Protein AF-A0AAD5UB21-F1 (afdb_monomer_lite)

Secondary structure (DSSP, 8-state):
--EEEEEE-TTS-EEEEEEE-S--TT--TTTTHHHHHHHHHHHH----------TT------------EEEEETTEEEEEPPEEE-TTSEEEEEETTEEEEEE-HHHHHHH-SEEEEE---TT-EE-TT-EEEEEEESS-EEEEE-SSSEEEEEE-THHHH-TTHHHH-TTTT---EEEEES-GGGGGGSB-HHHHHHHT-

InterPro domains:
  IPR000089 Biotin/lipoyl attachment [PS50968] (98-180)
  IPR002930 Glycine cleavage system H-protein [MF_00272] (80-201)
  IPR002930 Glycine cleavage system H-protein [PTHR11715] (62-201)
  IPR003016 2-oxo acid dehydrogenase, lipoyl-binding site [PS00189] (123-152)
  IPR006722 Trafficking protein particle complex subunit 2 [PF04628] (7-66)
  IPR011012 Longin-like domain superfamily [SSF64356] (4-68)
  IPR011053 Single hybrid motif [SSF51230] (80-200)
  IPR017453 Glycine cleavage system H-protein, subgroup [TIGR00527] (84-200)
  IPR033753 Glycine cleavage system H-protein/Simiate [PF01597] (83-200)
  IPR033753 Glycine cleavage system H-protein/Simiate [cd06848] (85-179)

Organism: NCBI:txid261099

pLDDT: mean 74.63, std 26.1, range [30.3, 98.69]

Structure (mmCIF, N/CA/C/O backbone):
data_AF-A0AAD5UB21-F1
#
_entry.id   AF-A0AAD5UB21-F1
#
loop_
_atom_site.group_PDB
_atom_site.id
_atom_site.type_symbol
_atom_site.label_atom_id
_atom_site.label_alt_id
_atom_site.label_comp_id
_atom_site.label_asym_id
_atom_site.label_entity_id
_atom_site.label_seq_id
_atom_site.pdbx_PDB_ins_code
_atom_site.Cartn_x
_atom_site.Cartn_y
_atom_site.Cartn_z
_atom_site.occupancy
_atom_site.B_iso_or_equiv
_atom_site.auth_seq_id
_atom_site.auth_comp_id
_atom_site.auth_asym_id
_atom_site.auth_atom_id
_atom_site.pdbx_PDB_model_num
ATOM 1 N N . MET A 1 1 ? 16.606 7.662 48.048 1.00 42.09 1 MET A N 1
ATOM 2 C CA . MET A 1 1 ? 15.627 6.628 47.662 1.00 42.09 1 MET A CA 1
ATOM 3 C C . MET A 1 1 ? 16.149 5.975 46.407 1.00 42.09 1 MET A C 1
ATOM 5 O O . MET A 1 1 ? 16.478 6.706 45.479 1.00 42.09 1 MET A O 1
ATOM 9 N N . ASN A 1 2 ? 16.275 4.651 46.415 1.00 41.25 2 ASN A N 1
ATOM 10 C CA . ASN A 1 2 ? 16.635 3.899 45.218 1.00 41.25 2 ASN A CA 1
ATOM 11 C C . ASN A 1 2 ? 15.360 3.743 44.386 1.00 41.25 2 ASN A C 1
ATOM 13 O O . ASN A 1 2 ? 14.290 3.469 44.937 1.00 41.25 2 ASN A O 1
ATOM 17 N N . SER A 1 3 ? 15.462 4.033 43.095 1.00 46.75 3 SER A N 1
ATOM 18 C CA . SER A 1 3 ? 14.353 3.914 42.147 1.00 46.75 3 SER A CA 1
ATOM 19 C C . SER A 1 3 ? 14.525 2.613 41.383 1.00 46.75 3 SER A C 1
ATOM 21 O O . SER A 1 3 ? 15.650 2.220 41.116 1.00 46.75 3 SER A O 1
ATOM 23 N N . TYR A 1 4 ? 13.437 1.942 41.036 1.00 46.38 4 TYR A N 1
ATOM 24 C CA . TYR A 1 4 ? 13.491 0.654 40.349 1.00 46.38 4 TYR A CA 1
ATOM 25 C C . TYR A 1 4 ? 12.687 0.751 39.059 1.00 46.38 4 TYR A C 1
ATOM 27 O O . TYR A 1 4 ? 11.586 1.305 39.065 1.00 46.38 4 TYR A O 1
ATOM 35 N N . PHE A 1 5 ? 13.233 0.219 37.970 1.00 53.97 5 PHE A N 1
ATOM 36 C CA . PHE A 1 5 ? 12.487 -0.071 36.750 1.00 53.97 5 PHE A CA 1
ATOM 37 C C . PHE A 1 5 ? 12.252 -1.572 36.695 1.00 53.97 5 PHE A C 1
ATOM 39 O O . PHE A 1 5 ? 13.205 -2.341 36.805 1.00 53.97 5 PHE A O 1
ATOM 46 N N . ILE A 1 6 ? 10.998 -1.985 36.541 1.00 48.53 6 ILE A N 1
ATOM 47 C CA . ILE A 1 6 ? 10.622 -3.397 36.562 1.00 48.53 6 ILE A CA 1
ATOM 48 C C . ILE A 1 6 ? 9.782 -3.686 35.321 1.00 48.53 6 ILE A C 1
ATOM 50 O O . ILE A 1 6 ? 8.804 -3.000 35.083 1.00 48.53 6 ILE A O 1
ATOM 54 N N . ILE A 1 7 ? 10.118 -4.692 34.522 1.00 53.94 7 ILE A N 1
ATOM 55 C CA . ILE A 1 7 ? 9.195 -5.217 33.505 1.00 53.94 7 ILE A CA 1
ATOM 56 C C . ILE A 1 7 ? 8.480 -6.396 34.144 1.00 53.94 7 ILE A C 1
ATOM 58 O O . ILE A 1 7 ? 9.131 -7.276 34.701 1.00 53.94 7 ILE A O 1
ATOM 62 N N . VAL A 1 8 ? 7.155 -6.410 34.084 1.00 42.03 8 VAL A N 1
ATOM 63 C CA . VAL A 1 8 ? 6.306 -7.398 34.750 1.00 42.03 8 VAL A CA 1
ATOM 64 C C . VAL A 1 8 ? 5.568 -8.222 33.698 1.00 42.03 8 VAL A C 1
ATOM 66 O O . VAL A 1 8 ? 5.053 -7.678 32.724 1.00 42.03 8 VAL A O 1
ATOM 69 N N . GLY A 1 9 ? 5.574 -9.540 33.872 1.00 39.78 9 GLY A N 1
ATOM 70 C CA . GLY A 1 9 ? 4.913 -10.495 32.993 1.00 39.78 9 GLY A CA 1
ATOM 71 C C . GLY A 1 9 ? 3.439 -10.693 33.331 1.00 39.78 9 GLY A C 1
ATOM 72 O O . GLY A 1 9 ? 2.878 -10.048 34.212 1.00 39.78 9 GLY A O 1
ATOM 73 N N . THR A 1 10 ? 2.803 -11.634 32.638 1.00 37.12 10 THR A N 1
ATOM 74 C CA . THR A 1 10 ? 1.346 -11.859 32.651 1.00 37.12 10 THR A CA 1
ATOM 75 C C . THR A 1 10 ? 0.767 -12.380 33.979 1.00 37.12 10 THR A C 1
ATOM 77 O O . THR A 1 10 ? -0.424 -12.681 34.039 1.00 37.12 10 THR A O 1
ATOM 80 N N . GLN A 1 11 ? 1.569 -12.484 35.047 1.00 43.25 11 GLN A N 1
ATOM 81 C CA . GLN A 1 11 ? 1.150 -12.936 36.384 1.00 43.25 11 GLN A CA 1
ATOM 82 C C . GLN A 1 11 ? 1.808 -12.140 37.525 1.00 43.25 11 GLN A C 1
ATOM 84 O O . GLN A 1 11 ? 2.137 -12.706 38.566 1.00 43.25 11 GLN A O 1
ATOM 89 N N . ASP A 1 12 ? 2.064 -10.846 37.326 1.00 46.38 12 ASP A N 1
ATOM 90 C CA . ASP A 1 12 ? 2.772 -9.998 38.299 1.00 46.38 12 ASP A CA 1
ATOM 91 C C . ASP A 1 12 ? 4.186 -10.495 38.664 1.00 46.38 12 ASP A C 1
ATOM 93 O O . ASP A 1 12 ? 4.780 -10.105 39.671 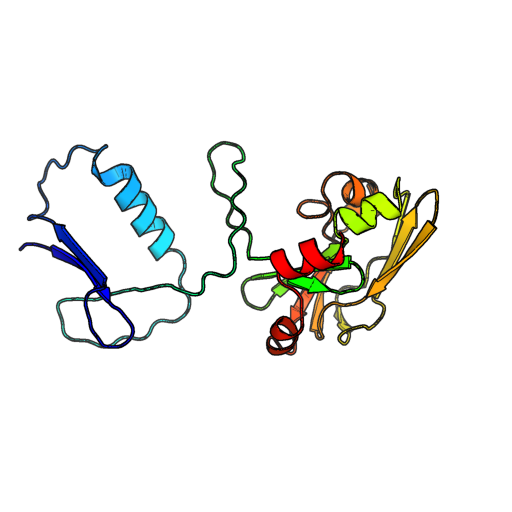1.00 46.38 12 ASP A O 1
ATOM 97 N N . ASN A 1 13 ? 4.772 -11.342 37.815 1.00 43.59 13 ASN A N 1
ATOM 98 C CA . ASN A 1 13 ? 6.135 -11.816 37.970 1.00 43.59 13 ASN A CA 1
ATOM 99 C C . ASN A 1 13 ? 7.118 -10.822 37.327 1.00 43.59 13 ASN A C 1
ATOM 101 O O . ASN A 1 13 ? 6.954 -10.477 36.155 1.00 43.59 13 ASN A O 1
ATOM 105 N N . PRO A 1 14 ? 8.164 -10.365 38.035 1.00 51.06 14 PRO A N 1
ATOM 106 C CA . PRO A 1 14 ? 9.175 -9.509 37.430 1.00 51.06 14 PRO A CA 1
ATOM 107 C C . PRO A 1 14 ? 9.959 -10.309 36.380 1.00 51.06 14 PRO A C 1
ATOM 109 O O . PRO A 1 14 ? 10.612 -11.304 36.692 1.00 51.06 14 PRO A O 1
ATOM 112 N N . LEU A 1 15 ? 9.871 -9.880 35.122 1.00 45.50 15 LEU A N 1
ATOM 113 C CA . LEU A 1 15 ? 10.653 -10.398 33.997 1.00 45.50 15 LEU A CA 1
ATOM 114 C C . LEU A 1 15 ? 12.010 -9.696 33.879 1.00 45.50 15 LEU A C 1
ATOM 116 O O . LEU A 1 15 ? 12.964 -10.276 33.368 1.00 45.50 15 LEU A O 1
ATOM 120 N N . TYR A 1 16 ? 12.101 -8.452 34.352 1.00 48.66 16 TYR A N 1
ATOM 121 C CA . TYR A 1 16 ? 13.334 -7.672 34.388 1.00 48.66 16 TYR A CA 1
ATOM 122 C C . TYR A 1 16 ? 13.285 -6.673 35.539 1.00 48.66 16 TYR A C 1
ATOM 124 O O . TYR A 1 16 ? 12.243 -6.068 35.773 1.00 48.66 16 TYR A O 1
ATOM 132 N N . GLU A 1 17 ? 14.408 -6.462 36.219 1.00 49.31 17 GLU A N 1
ATOM 133 C CA . GLU A 1 17 ? 14.546 -5.461 37.273 1.00 49.31 17 GLU A CA 1
ATOM 134 C C . GLU A 1 17 ? 15.879 -4.729 37.113 1.00 49.31 17 GLU A C 1
ATOM 136 O O . GLU A 1 17 ? 16.934 -5.347 36.965 1.00 49.31 17 GLU A O 1
ATOM 141 N N . ALA A 1 18 ? 15.826 -3.401 37.140 1.00 53.72 18 ALA A N 1
ATOM 142 C CA . ALA A 1 18 ? 16.995 -2.544 37.195 1.00 53.72 18 ALA A CA 1
ATOM 143 C C . ALA A 1 18 ? 16.863 -1.580 38.373 1.00 53.72 18 ALA A C 1
ATOM 145 O O . ALA A 1 18 ? 15.911 -0.799 38.458 1.00 53.72 18 ALA A O 1
ATOM 146 N N . GLU A 1 19 ? 17.840 -1.637 39.274 1.00 51.12 19 GLU A N 1
ATOM 147 C CA . GLU A 1 19 ? 17.963 -0.720 40.396 1.00 51.12 19 GLU A CA 1
ATOM 148 C C . GLU A 1 19 ? 18.752 0.521 39.975 1.00 51.12 19 GLU A C 1
ATOM 150 O O . GLU A 1 19 ? 19.855 0.445 39.433 1.00 51.12 19 GLU A O 1
ATOM 155 N N . PHE A 1 20 ? 18.201 1.685 40.285 1.00 51.19 20 PHE A N 1
ATOM 156 C CA . PHE A 1 20 ? 18.865 2.967 40.162 1.00 51.19 20 PHE A CA 1
ATOM 157 C C . PHE A 1 20 ? 19.132 3.495 41.564 1.00 51.19 20 PHE A C 1
ATOM 159 O O . PHE A 1 20 ? 18.220 3.662 42.383 1.00 51.19 20 PHE A O 1
ATOM 166 N N . GLY A 1 21 ? 20.401 3.790 41.837 1.00 48.44 21 GLY A N 1
ATOM 167 C CA . GLY A 1 21 ? 20.789 4.507 43.044 1.00 48.44 21 GLY A CA 1
ATOM 168 C C . GLY A 1 21 ? 20.095 5.875 43.147 1.00 48.44 21 GLY A C 1
ATOM 169 O O . GLY A 1 21 ? 19.441 6.331 42.204 1.00 48.44 21 GLY A O 1
ATOM 170 N N . PRO A 1 22 ? 20.231 6.575 44.285 1.00 51.59 22 PRO A N 1
ATOM 171 C CA . PRO A 1 22 ? 19.740 7.945 44.394 1.00 51.59 22 PRO A CA 1
ATOM 172 C C . PRO A 1 22 ? 20.324 8.783 43.252 1.00 51.59 22 PRO A C 1
ATOM 174 O O . PRO A 1 22 ? 21.504 8.622 42.947 1.00 51.59 22 PRO A O 1
ATOM 177 N N . LEU A 1 23 ? 19.507 9.659 42.644 1.00 47.38 23 LEU A N 1
ATOM 178 C CA . LEU A 1 23 ? 19.927 10.600 41.599 1.00 47.38 23 LEU A CA 1
ATOM 179 C C . LEU A 1 23 ? 21.253 11.253 42.006 1.00 47.38 23 LEU A C 1
ATOM 181 O O . LEU A 1 23 ? 21.286 12.163 42.839 1.00 47.38 23 LEU A O 1
ATOM 185 N N . GLN A 1 24 ? 22.360 10.754 41.460 1.00 50.19 24 GLN A N 1
ATOM 186 C CA . GLN A 1 24 ? 23.654 11.367 41.685 1.00 50.19 24 GLN A CA 1
ATOM 187 C C . GLN A 1 24 ? 23.625 12.675 40.905 1.00 50.19 24 GLN A C 1
ATOM 189 O O . GLN A 1 24 ? 23.311 12.683 39.714 1.00 50.19 24 GLN A O 1
ATOM 194 N N . LYS A 1 25 ? 23.933 13.792 41.574 1.00 49.59 25 LYS A N 1
ATOM 195 C CA . LYS A 1 25 ? 23.977 15.126 40.948 1.00 49.59 25 LYS A CA 1
ATOM 196 C C . LYS A 1 25 ? 24.904 15.185 39.725 1.00 49.59 25 LYS A C 1
ATOM 198 O O . LYS A 1 25 ? 24.788 16.107 38.928 1.00 49.59 25 LYS A O 1
ATOM 203 N N . GLU A 1 26 ? 25.778 14.194 39.568 1.00 49.12 26 GLU A N 1
ATOM 204 C CA . GLU A 1 26 ? 26.739 14.061 38.481 1.00 49.12 26 GLU A CA 1
ATOM 205 C C . GLU A 1 26 ? 26.738 12.625 37.935 1.00 49.12 26 GLU A C 1
ATOM 207 O O . GLU A 1 26 ? 27.752 11.932 37.939 1.00 49.12 26 GLU A O 1
ATOM 212 N N . ALA A 1 27 ? 25.591 12.142 37.451 1.00 47.53 27 ALA A N 1
ATOM 213 C CA . ALA A 1 27 ? 25.622 11.019 36.519 1.00 47.53 27 ALA A CA 1
ATOM 214 C C . ALA A 1 27 ? 26.419 11.456 35.274 1.00 47.53 27 ALA A C 1
ATOM 216 O O . ALA A 1 27 ? 26.114 12.496 34.679 1.00 47.53 27 ALA A O 1
ATOM 217 N N . LYS A 1 28 ? 27.460 10.705 34.881 1.00 50.91 28 LYS A N 1
ATOM 218 C CA . LYS A 1 28 ? 28.210 11.004 33.653 1.00 50.91 28 LYS A CA 1
ATOM 219 C C . LYS A 1 28 ? 27.219 11.018 32.491 1.00 50.91 28 LYS A C 1
ATOM 221 O O . LYS A 1 28 ? 26.538 10.029 32.239 1.00 50.91 28 LYS A O 1
ATOM 226 N N . LYS A 1 29 ? 27.143 12.156 31.798 1.00 49.53 29 LYS A N 1
ATOM 227 C CA . LYS A 1 29 ? 26.154 12.483 30.754 1.00 49.53 29 LYS A CA 1
ATOM 228 C C . LYS A 1 29 ? 25.987 11.397 29.678 1.00 49.53 29 LYS A C 1
ATOM 230 O O . LYS A 1 29 ? 24.927 11.320 29.063 1.00 49.53 29 LYS A O 1
ATOM 235 N N . ASP A 1 30 ? 27.006 10.566 29.478 1.00 52.22 30 ASP A N 1
ATOM 236 C CA . ASP A 1 30 ? 27.039 9.511 28.466 1.00 52.22 30 ASP A CA 1
ATOM 237 C C . ASP A 1 30 ? 26.494 8.155 28.943 1.00 52.22 30 ASP A C 1
ATOM 239 O O . ASP A 1 30 ? 25.983 7.395 28.127 1.00 52.22 30 ASP A O 1
ATOM 243 N N . GLU A 1 31 ? 26.522 7.861 30.246 1.00 48.53 31 GLU A N 1
ATOM 244 C CA . GLU A 1 31 ? 26.176 6.531 30.779 1.00 48.53 31 GLU A CA 1
ATOM 245 C C . GLU A 1 31 ? 24.668 6.245 30.696 1.00 48.53 31 GLU A C 1
ATOM 247 O O . GLU A 1 31 ? 24.242 5.114 30.478 1.00 48.53 31 GLU A O 1
ATOM 252 N N . TYR A 1 32 ? 23.854 7.301 30.749 1.00 48.09 32 TYR A N 1
ATOM 253 C CA . TYR A 1 32 ? 22.396 7.214 30.653 1.00 48.09 32 TYR A CA 1
ATOM 254 C C . TYR A 1 32 ? 21.838 7.926 29.423 1.00 48.09 32 TYR A C 1
ATOM 256 O O . TYR A 1 32 ? 20.628 8.095 29.321 1.00 48.09 32 TYR A O 1
ATOM 264 N N . ARG A 1 33 ? 22.674 8.360 28.468 1.00 48.78 33 ARG A N 1
ATOM 265 C CA . ARG A 1 33 ? 22.191 9.122 27.303 1.00 48.78 33 ARG A CA 1
ATOM 266 C C . ARG A 1 33 ? 21.216 8.305 26.464 1.00 48.78 33 ARG A C 1
ATOM 268 O O . ARG A 1 33 ? 20.167 8.809 26.081 1.00 48.78 33 ARG A O 1
ATOM 275 N N . HIS A 1 34 ? 21.544 7.036 26.239 1.00 48.25 34 HIS A N 1
ATOM 276 C CA . HIS A 1 34 ? 20.705 6.108 25.486 1.00 48.25 34 HIS A CA 1
ATOM 277 C C . HIS A 1 34 ? 19.462 5.683 26.271 1.00 48.25 34 HIS A C 1
ATOM 279 O O . HIS A 1 34 ? 18.396 5.567 25.680 1.00 48.25 34 HIS A O 1
ATOM 285 N N . LEU A 1 35 ? 19.574 5.537 27.595 1.00 47.16 35 LEU A N 1
ATOM 286 C CA . LEU A 1 35 ? 18.445 5.184 28.454 1.00 47.16 35 LEU A CA 1
ATOM 287 C C . LEU A 1 35 ? 17.459 6.348 28.610 1.00 47.16 35 LEU A C 1
ATOM 289 O O . LEU A 1 35 ? 16.263 6.159 28.454 1.00 47.16 35 LEU A O 1
ATOM 293 N N . ASN A 1 36 ? 17.947 7.566 28.839 1.00 45.81 36 ASN A N 1
ATOM 294 C CA . ASN A 1 36 ? 17.113 8.763 28.921 1.00 45.81 36 ASN A CA 1
ATOM 295 C C . ASN A 1 36 ? 16.451 9.065 27.578 1.00 45.81 36 ASN A C 1
ATOM 297 O O . ASN A 1 36 ? 15.290 9.450 27.556 1.00 45.81 36 ASN A O 1
ATOM 301 N N . GLN A 1 37 ? 17.165 8.856 26.468 1.00 47.91 37 GLN A N 1
ATOM 302 C CA . GLN A 1 37 ? 16.606 8.986 25.126 1.00 47.91 37 GLN A CA 1
ATOM 303 C C . GLN A 1 37 ? 15.540 7.913 24.862 1.00 47.91 37 GLN A C 1
ATOM 305 O O . GLN A 1 37 ? 14.470 8.239 24.359 1.00 47.91 37 GLN A O 1
ATOM 310 N N . PHE A 1 38 ? 15.778 6.667 25.275 1.00 52.28 38 PHE A N 1
ATOM 311 C CA . PHE A 1 38 ? 14.784 5.596 25.215 1.00 52.28 38 PHE A CA 1
ATOM 312 C C . PHE A 1 38 ? 13.540 5.924 26.054 1.00 52.28 38 PHE A C 1
ATOM 314 O O . PHE A 1 38 ? 12.431 5.849 25.537 1.00 52.28 38 PHE A O 1
ATOM 321 N N . ILE A 1 39 ? 13.705 6.365 27.306 1.00 52.12 39 ILE A N 1
ATOM 322 C CA . ILE A 1 39 ? 12.605 6.735 28.212 1.00 52.12 39 ILE A CA 1
ATOM 323 C C . ILE A 1 39 ? 11.809 7.929 27.664 1.00 52.12 39 ILE A C 1
ATOM 325 O O . ILE A 1 39 ? 10.583 7.877 27.652 1.00 52.12 39 ILE A O 1
ATOM 329 N N . LEU A 1 40 ? 12.476 8.978 27.163 1.00 45.44 40 LEU A N 1
ATOM 330 C CA . LEU A 1 40 ? 11.815 10.139 26.552 1.00 45.44 40 LEU A CA 1
ATOM 331 C C . LEU A 1 40 ? 11.012 9.748 25.310 1.00 45.44 40 LEU A C 1
ATOM 333 O O . LEU A 1 40 ? 9.854 10.141 25.199 1.00 45.44 40 LEU A O 1
ATOM 337 N N . HIS A 1 41 ? 11.580 8.944 24.411 1.00 46.34 41 HIS A N 1
ATOM 338 C CA . HIS A 1 41 ? 10.854 8.480 23.227 1.00 46.34 41 HIS A CA 1
ATOM 339 C C . HIS A 1 41 ? 9.684 7.568 23.601 1.00 46.34 41 HIS A C 1
ATOM 341 O O . HIS A 1 41 ? 8.571 7.798 23.146 1.00 46.34 41 HIS A O 1
ATOM 347 N N . SER A 1 42 ? 9.889 6.646 24.543 1.00 45.12 42 SER A N 1
ATOM 348 C CA . SER A 1 42 ? 8.827 5.778 25.068 1.00 45.12 42 SER A CA 1
ATOM 349 C C . SER A 1 42 ? 7.722 6.563 25.785 1.00 45.12 42 SER A C 1
ATOM 351 O O . SER A 1 42 ? 6.595 6.088 25.892 1.00 45.12 42 SER A O 1
ATOM 353 N N . SER A 1 43 ? 8.021 7.754 26.316 1.00 43.62 43 SER A N 1
ATOM 354 C CA . SER A 1 43 ? 7.049 8.624 26.992 1.00 43.62 43 SER A CA 1
ATOM 355 C C . SER A 1 43 ? 6.214 9.489 26.040 1.00 43.62 43 SER A C 1
ATOM 357 O O . SER A 1 43 ? 5.133 9.916 26.433 1.00 43.62 43 SER A O 1
ATOM 359 N N . LEU A 1 44 ? 6.687 9.718 24.808 1.00 43.50 44 LEU A N 1
ATOM 360 C CA . LEU A 1 44 ? 6.001 10.534 23.796 1.00 43.50 44 LEU A CA 1
ATOM 361 C C . LEU A 1 44 ? 4.898 9.764 23.046 1.00 43.50 44 LEU A C 1
ATOM 363 O O . LEU A 1 44 ? 3.992 10.397 22.510 1.00 43.50 44 LEU A O 1
ATOM 367 N N . ASP A 1 45 ? 4.919 8.429 23.083 1.00 43.59 45 ASP A N 1
ATOM 368 C CA . ASP A 1 45 ? 3.828 7.565 22.611 1.00 43.59 45 ASP A CA 1
ATOM 369 C C . ASP A 1 45 ? 2.731 7.456 23.687 1.00 43.59 45 ASP A C 1
ATOM 371 O O . ASP A 1 45 ? 2.694 6.521 24.501 1.00 43.59 45 ASP A O 1
ATOM 375 N N . ILE A 1 46 ? 1.875 8.479 23.747 1.00 39.12 46 ILE A N 1
ATOM 376 C CA . ILE A 1 46 ? 0.663 8.520 24.576 1.00 39.12 46 ILE A CA 1
ATOM 377 C C . ILE A 1 46 ? -0.486 7.898 23.775 1.00 39.12 46 ILE A C 1
ATOM 379 O O . ILE A 1 46 ? -0.965 8.507 22.823 1.00 39.12 46 ILE A O 1
ATOM 383 N N . ILE A 1 47 ? -0.957 6.723 24.192 1.00 40.66 47 ILE A N 1
ATOM 384 C CA . ILE A 1 47 ? -2.282 6.198 23.841 1.00 40.66 47 ILE A CA 1
ATOM 385 C C . ILE A 1 47 ? -2.895 5.687 25.151 1.00 40.66 47 ILE A C 1
ATOM 387 O O . ILE A 1 47 ? -2.358 4.772 25.769 1.00 40.66 47 ILE A O 1
ATOM 391 N N . ASP A 1 48 ? -3.951 6.382 25.572 1.00 35.69 48 ASP A N 1
ATOM 392 C CA . ASP A 1 48 ? -4.804 6.226 26.756 1.00 35.69 48 ASP A CA 1
ATOM 393 C C . ASP A 1 48 ? -4.168 6.175 28.163 1.00 35.69 48 ASP A C 1
ATOM 395 O O . ASP A 1 48 ? -3.346 5.337 28.531 1.00 35.69 48 ASP A O 1
ATOM 399 N N . GLU A 1 49 ? -4.629 7.110 28.998 1.00 36.28 49 GLU A N 1
ATOM 400 C CA . GLU A 1 49 ? -4.301 7.255 30.413 1.00 36.28 49 GLU A CA 1
ATOM 401 C C . GLU A 1 49 ? -5.273 6.420 31.262 1.00 36.28 49 GLU A C 1
ATOM 403 O O . GLU A 1 49 ? -6.462 6.723 31.343 1.00 36.28 49 GLU A O 1
ATOM 408 N N . LEU A 1 50 ? -4.769 5.396 31.955 1.00 34.84 50 LEU A N 1
ATOM 409 C CA . LEU A 1 50 ? -5.494 4.736 33.044 1.00 34.84 50 LEU A CA 1
ATOM 410 C C . LEU A 1 50 ? -4.695 4.877 34.342 1.00 34.84 50 LEU A C 1
ATOM 412 O O . LEU A 1 50 ? -3.672 4.227 34.553 1.00 34.84 50 LEU A O 1
ATOM 416 N N . GLN A 1 51 ? -5.171 5.770 35.212 1.00 35.31 51 GLN A N 1
ATOM 417 C CA . GLN A 1 51 ? -4.643 5.969 36.559 1.00 35.31 51 GLN A CA 1
ATOM 418 C C . GLN A 1 51 ? -5.135 4.863 37.495 1.00 35.31 51 GLN A C 1
ATOM 420 O O . GLN A 1 51 ? -6.320 4.794 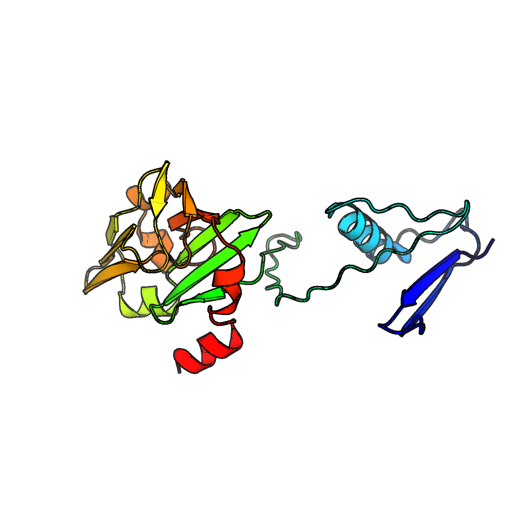37.816 1.00 35.31 51 GLN A O 1
ATOM 425 N N . TYR A 1 52 ? -4.210 4.080 38.045 1.00 39.41 52 TYR A N 1
ATOM 426 C CA . TYR A 1 52 ? -4.429 3.394 39.317 1.00 39.41 52 TYR A CA 1
ATOM 427 C C . TYR A 1 52 ? -3.391 3.899 40.328 1.00 39.41 52 TYR A C 1
ATOM 429 O O . TYR A 1 52 ? -2.212 3.564 40.252 1.00 39.41 52 TYR A O 1
ATOM 437 N N . GLY A 1 53 ? -3.825 4.764 41.254 1.00 34.22 53 GLY A N 1
ATOM 438 C CA . GLY A 1 53 ? -3.001 5.267 42.364 1.00 34.22 53 GLY A CA 1
ATOM 439 C C . GLY A 1 53 ? -2.780 4.194 43.439 1.00 34.22 53 GLY A C 1
ATOM 440 O O . GLY A 1 53 ? -3.652 3.368 43.688 1.00 34.22 53 GLY A O 1
ATOM 441 N N . THR A 1 54 ? -1.621 4.161 44.107 1.00 43.94 54 THR A N 1
ATOM 442 C CA . THR A 1 54 ? -1.293 5.076 45.222 1.00 43.94 54 THR A CA 1
ATOM 443 C C . THR A 1 54 ? -0.011 5.914 45.022 1.00 43.94 54 THR A C 1
ATOM 445 O O . THR A 1 54 ? 0.794 5.671 44.130 1.00 43.94 54 THR A O 1
ATOM 448 N N . ASN A 1 55 ? 0.159 6.930 45.882 1.00 41.56 55 ASN A N 1
ATOM 449 C CA . ASN A 1 55 ? 0.963 8.160 45.737 1.00 41.56 55 ASN A CA 1
ATOM 450 C C . ASN A 1 55 ? 2.466 8.092 45.369 1.00 41.56 55 ASN A C 1
ATOM 452 O O . ASN A 1 55 ? 3.087 9.155 45.382 1.00 41.56 55 ASN A O 1
ATOM 456 N N . GLN A 1 56 ? 3.101 6.949 45.076 1.00 36.53 56 GLN A N 1
ATOM 457 C CA . GLN A 1 56 ? 4.569 6.938 44.887 1.00 36.53 56 GLN A CA 1
ATOM 458 C C . GLN A 1 56 ? 5.177 6.048 43.784 1.00 36.53 56 GLN A C 1
ATOM 460 O O . GLN A 1 56 ? 6.404 6.043 43.691 1.00 36.53 56 GLN A O 1
ATOM 465 N N . LYS A 1 57 ? 4.427 5.342 42.917 1.00 34.31 57 LYS A N 1
ATOM 466 C CA . LYS A 1 57 ? 5.021 4.567 41.792 1.00 34.31 57 LYS A CA 1
ATOM 467 C C . LYS A 1 57 ? 4.076 4.440 40.585 1.00 34.31 57 LYS A C 1
ATOM 469 O O . LYS A 1 57 ? 2.872 4.350 40.783 1.00 34.31 57 LYS A O 1
ATOM 474 N N . TYR A 1 58 ? 4.623 4.366 39.365 1.00 36.44 58 TYR A N 1
ATOM 475 C CA . TYR A 1 58 ? 3.914 3.916 38.155 1.00 36.44 58 TYR A CA 1
ATOM 476 C C . TYR A 1 58 ? 4.815 3.010 37.302 1.00 36.44 58 TYR A C 1
ATOM 478 O O . TYR A 1 58 ? 6.040 3.137 37.345 1.00 36.44 58 TYR A O 1
ATOM 486 N N . LEU A 1 59 ? 4.199 2.105 36.537 1.00 34.66 59 LEU A N 1
ATOM 487 C CA . LEU A 1 59 ? 4.858 1.222 35.578 1.00 34.66 59 LEU A CA 1
ATOM 488 C C . LEU A 1 59 ? 4.136 1.297 34.228 1.00 34.66 59 LEU A C 1
ATOM 490 O O . LEU A 1 59 ? 2.917 1.169 34.180 1.00 34.66 59 LEU A O 1
ATOM 494 N N . LYS A 1 60 ? 4.895 1.512 33.148 1.00 37.25 60 LYS A N 1
ATOM 495 C CA . LYS A 1 60 ? 4.425 1.530 31.755 1.00 37.25 60 LYS A CA 1
ATOM 496 C C . LYS A 1 60 ? 5.075 0.353 31.029 1.00 37.25 60 LYS A C 1
ATOM 498 O O . LYS A 1 60 ? 6.300 0.304 30.950 1.00 37.25 60 LYS A O 1
ATOM 503 N N . ILE A 1 61 ? 4.272 -0.569 30.505 1.00 35.88 61 ILE A N 1
ATOM 504 C CA . ILE A 1 61 ? 4.721 -1.605 29.566 1.00 35.88 61 ILE A CA 1
ATOM 505 C C . ILE A 1 61 ? 3.922 -1.410 28.283 1.00 35.88 61 ILE A C 1
ATOM 507 O O . ILE A 1 61 ? 2.694 -1.428 28.304 1.00 35.88 61 ILE A O 1
ATOM 511 N N . VAL A 1 62 ? 4.639 -1.178 27.187 1.00 34.50 62 VAL A N 1
ATOM 512 C CA . VAL A 1 62 ? 4.105 -1.144 25.827 1.00 34.50 62 VAL A CA 1
ATOM 513 C C . VAL A 1 62 ? 4.510 -2.461 25.196 1.00 34.50 62 VAL A C 1
ATOM 515 O O . VAL A 1 62 ? 5.702 -2.695 25.015 1.00 34.50 62 VAL A O 1
ATOM 518 N N . ASP A 1 63 ? 3.545 -3.316 24.876 1.00 30.30 63 ASP A N 1
ATOM 519 C CA . ASP A 1 63 ? 3.806 -4.406 23.946 1.00 30.30 63 ASP A CA 1
ATOM 520 C C . ASP A 1 63 ? 2.570 -4.727 23.094 1.00 30.30 63 ASP A C 1
ATOM 522 O O . ASP A 1 63 ? 1.586 -5.305 23.554 1.00 30.30 63 ASP A O 1
ATOM 526 N N . LYS A 1 64 ? 2.651 -4.332 21.824 1.00 30.77 64 LYS A N 1
ATOM 527 C CA . LYS A 1 64 ? 2.314 -5.208 20.705 1.00 30.77 64 LYS A CA 1
ATOM 528 C C . LYS A 1 64 ? 3.474 -5.079 19.722 1.00 30.77 64 LYS A C 1
ATOM 530 O O . LYS A 1 64 ? 3.513 -4.124 18.948 1.00 30.77 64 LYS A O 1
ATOM 535 N N . PHE A 1 65 ? 4.436 -5.998 19.771 1.00 34.22 65 PHE A N 1
ATOM 536 C CA . PHE A 1 65 ? 5.413 -6.222 18.706 1.00 34.22 65 PHE A CA 1
ATOM 537 C C . PHE A 1 65 ? 4.685 -6.613 17.413 1.00 34.22 65 PHE A C 1
ATOM 539 O O . PHE A 1 65 ? 4.652 -7.771 17.008 1.00 34.22 65 PHE A O 1
ATOM 546 N N . ASN A 1 66 ? 4.109 -5.627 16.739 1.00 32.47 66 ASN A N 1
ATOM 547 C CA . ASN A 1 66 ? 3.915 -5.688 15.308 1.00 32.47 66 ASN A CA 1
ATOM 548 C C . ASN A 1 66 ? 5.279 -5.345 14.703 1.00 32.47 66 ASN A C 1
ATOM 550 O O . ASN A 1 66 ? 5.798 -4.260 14.937 1.00 32.47 66 ASN A O 1
ATOM 554 N N . VAL A 1 67 ? 5.882 -6.319 14.021 1.00 34.84 67 VAL A N 1
ATOM 555 C CA . VAL A 1 67 ? 7.225 -6.296 13.415 1.00 34.84 67 VAL A CA 1
ATOM 556 C C . VAL A 1 67 ? 7.601 -4.898 12.898 1.00 34.84 67 VAL A C 1
ATOM 558 O O . VAL A 1 67 ? 7.112 -4.450 11.865 1.00 34.84 67 VAL A O 1
ATOM 561 N N . PHE A 1 68 ? 8.450 -4.192 13.648 1.00 43.53 68 PHE A N 1
ATOM 562 C CA . PHE A 1 68 ? 8.920 -2.854 13.296 1.00 43.53 68 PHE A CA 1
ATOM 563 C C . PHE A 1 68 ? 10.094 -2.967 12.324 1.00 43.53 68 PHE A C 1
ATOM 565 O O . PHE A 1 68 ? 11.143 -3.516 12.667 1.00 43.53 68 PHE A O 1
ATOM 572 N N . ASP A 1 69 ? 9.929 -2.427 11.121 1.00 44.34 69 ASP A N 1
ATOM 573 C CA . ASP A 1 69 ? 10.999 -2.336 10.132 1.00 44.34 69 ASP A CA 1
ATOM 574 C C . ASP A 1 69 ? 11.836 -1.072 10.407 1.00 44.34 69 ASP A C 1
ATOM 576 O O . ASP A 1 69 ? 11.383 0.063 10.228 1.00 44.34 69 ASP A O 1
ATOM 580 N N . TYR A 1 70 ? 13.055 -1.258 10.920 1.00 41.28 70 TYR A N 1
ATOM 581 C CA . TYR A 1 70 ? 13.967 -0.165 11.257 1.00 41.28 70 TYR A CA 1
ATOM 582 C C . TYR A 1 70 ? 14.815 0.223 10.043 1.00 41.28 70 TYR A C 1
ATOM 584 O O . TYR A 1 70 ? 15.852 -0.387 9.779 1.00 41.28 70 TYR A O 1
ATOM 592 N N . SER A 1 71 ? 14.470 1.325 9.372 1.00 41.28 71 SER A N 1
ATOM 593 C CA . SER A 1 71 ? 15.380 1.955 8.407 1.00 41.28 71 SER A CA 1
ATOM 594 C C . SER A 1 71 ? 16.124 3.142 9.035 1.00 41.28 71 SER A C 1
ATOM 596 O O . SER A 1 71 ? 15.535 4.061 9.610 1.00 41.28 71 SER A O 1
ATOM 598 N N . ARG A 1 72 ? 17.461 3.133 8.946 1.00 34.44 72 ARG A N 1
ATOM 599 C CA . ARG A 1 72 ? 18.310 4.273 9.330 1.00 34.44 72 ARG A CA 1
ATOM 600 C C . ARG A 1 72 ? 18.416 5.233 8.145 1.00 34.44 72 ARG A C 1
ATOM 602 O O . ARG A 1 72 ? 19.128 4.940 7.188 1.00 34.44 72 ARG A O 1
ATOM 609 N N . ARG A 1 73 ? 17.812 6.421 8.239 1.00 43.34 73 ARG A N 1
ATOM 610 C CA . ARG A 1 73 ? 18.174 7.572 7.391 1.00 43.34 73 ARG A CA 1
ATOM 611 C C . ARG A 1 73 ? 18.683 8.716 8.271 1.00 43.34 73 ARG A C 1
ATOM 613 O O . ARG A 1 73 ? 18.011 9.136 9.204 1.00 43.34 73 ARG A O 1
ATOM 620 N N . ASN A 1 74 ? 19.894 9.203 7.989 1.00 35.97 74 ASN A N 1
ATOM 621 C CA . ASN A 1 74 ? 20.491 10.410 8.590 1.00 35.97 74 ASN A CA 1
ATOM 622 C C . ASN A 1 74 ? 20.487 10.490 10.133 1.00 35.97 74 ASN A C 1
ATOM 624 O O . ASN A 1 74 ? 20.364 11.569 10.701 1.00 35.97 74 ASN A O 1
ATOM 628 N N . GLY A 1 75 ? 20.648 9.361 10.829 1.00 35.88 75 GLY A N 1
ATOM 629 C CA . GLY A 1 75 ? 20.752 9.345 12.296 1.00 35.88 75 GLY A CA 1
ATOM 630 C C . GLY A 1 75 ? 19.423 9.500 13.045 1.00 35.88 75 GLY A C 1
ATOM 631 O O . GLY A 1 75 ? 19.432 9.488 14.275 1.00 35.88 75 GLY A O 1
ATOM 632 N N . THR A 1 76 ? 18.299 9.568 12.330 1.00 32.38 76 THR A N 1
ATOM 633 C CA . THR A 1 76 ? 16.948 9.510 12.894 1.00 32.38 76 THR A CA 1
ATOM 634 C C . THR A 1 76 ? 16.391 8.104 12.695 1.00 32.38 76 THR A C 1
ATOM 636 O O . THR A 1 76 ? 16.444 7.554 11.594 1.00 32.38 76 THR A O 1
ATOM 639 N N . PHE A 1 77 ? 15.885 7.500 13.771 1.00 41.34 77 PHE A N 1
ATOM 640 C CA . PHE A 1 77 ? 15.100 6.273 13.679 1.00 41.34 77 PHE A CA 1
ATOM 641 C C . PHE A 1 77 ? 13.698 6.658 13.209 1.00 41.34 77 PHE A C 1
ATOM 643 O O . PHE A 1 77 ? 13.010 7.414 13.893 1.00 41.34 77 PHE A O 1
ATOM 650 N N . LEU A 1 78 ? 13.311 6.195 12.023 1.00 39.28 78 LEU A N 1
ATOM 651 C CA . LEU A 1 78 ? 11.942 6.321 11.541 1.00 39.28 78 LEU A CA 1
ATOM 652 C C . LEU A 1 78 ? 11.175 5.091 12.022 1.00 39.28 78 LEU A C 1
ATOM 654 O O . LEU A 1 78 ? 11.560 3.964 11.715 1.00 39.28 78 LEU A O 1
ATOM 658 N N . PHE A 1 79 ? 10.135 5.318 12.819 1.00 44.25 79 PHE A N 1
ATOM 659 C CA . PHE A 1 79 ? 9.205 4.277 13.231 1.00 44.25 79 PHE A CA 1
ATOM 660 C C . PHE A 1 79 ? 8.177 4.111 12.117 1.00 44.25 79 PHE A C 1
ATOM 662 O O . PHE A 1 79 ? 7.272 4.934 11.991 1.00 44.25 79 PHE A O 1
ATOM 669 N N . ASN A 1 80 ? 8.335 3.077 11.2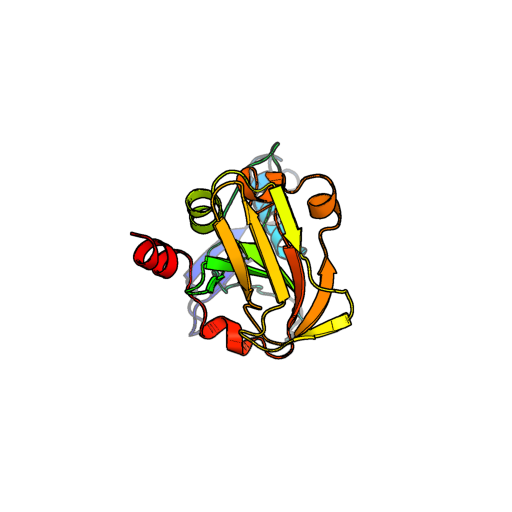94 1.00 50.59 80 ASN A N 1
ATOM 670 C CA . ASN A 1 80 ? 7.288 2.693 10.358 1.00 50.59 80 ASN A CA 1
ATOM 671 C C . ASN A 1 80 ? 6.397 1.642 11.035 1.00 50.59 80 ASN A C 1
ATOM 673 O O . ASN A 1 80 ? 6.929 0.667 11.577 1.00 50.59 80 ASN A O 1
ATOM 677 N N . PRO A 1 81 ? 5.064 1.816 11.034 1.00 62.16 81 PRO A N 1
ATOM 678 C CA . PRO A 1 81 ? 4.164 0.789 11.539 1.00 62.16 81 PRO A CA 1
ATOM 679 C C . PRO A 1 81 ? 4.313 -0.472 10.689 1.00 62.16 81 PRO A C 1
ATOM 681 O O . PRO A 1 81 ? 4.525 -0.379 9.473 1.00 62.16 81 PRO A O 1
ATOM 684 N N . ALA A 1 82 ? 4.188 -1.641 11.317 1.00 81.31 82 ALA A N 1
ATOM 685 C CA . ALA A 1 82 ? 4.284 -2.913 10.609 1.00 81.31 82 ALA A CA 1
ATOM 686 C C . ALA A 1 82 ? 3.315 -2.955 9.422 1.00 81.31 82 ALA A C 1
ATOM 688 O O . ALA A 1 82 ? 2.151 -2.559 9.544 1.00 81.31 82 ALA A O 1
ATOM 689 N N . ARG A 1 83 ? 3.809 -3.435 8.279 1.00 90.81 83 ARG A N 1
ATOM 690 C CA . ARG A 1 83 ? 2.998 -3.621 7.078 1.00 90.81 83 ARG A CA 1
ATOM 691 C C . ARG A 1 83 ? 2.227 -4.935 7.158 1.00 90.81 83 ARG A C 1
ATOM 693 O O . ARG A 1 83 ? 2.705 -5.936 7.694 1.00 90.81 83 ARG A O 1
ATOM 700 N N . LYS A 1 84 ? 1.027 -4.903 6.600 1.00 96.50 84 LYS A N 1
ATOM 701 C CA . LYS A 1 84 ? 0.204 -6.060 6.270 1.00 96.50 84 LYS A CA 1
ATOM 702 C C . LYS A 1 84 ? 0.041 -6.129 4.759 1.00 96.50 84 LYS A C 1
ATOM 704 O O . LYS A 1 84 ? 0.126 -5.094 4.101 1.00 96.50 84 LYS A O 1
ATOM 709 N N . TYR A 1 85 ? -0.197 -7.323 4.235 1.00 98.25 85 TYR A N 1
ATOM 710 C CA . TYR A 1 85 ? -0.176 -7.589 2.801 1.00 98.25 85 TYR A CA 1
ATOM 711 C C . TYR A 1 85 ? -1.422 -8.341 2.344 1.00 98.25 85 TYR A C 1
ATOM 713 O O . TYR A 1 85 ? -1.934 -9.216 3.050 1.00 98.25 85 TYR A O 1
ATOM 721 N N . THR A 1 86 ? -1.892 -8.015 1.146 1.00 98.50 86 THR A N 1
ATOM 722 C CA . THR A 1 86 ? -2.963 -8.742 0.459 1.00 98.50 86 THR A CA 1
ATOM 723 C C . THR A 1 86 ? -2.370 -9.847 -0.431 1.00 98.50 86 THR A C 1
ATOM 725 O O . THR A 1 86 ? -1.193 -9.790 -0.807 1.00 98.50 86 THR A O 1
ATOM 728 N N . PRO A 1 87 ? -3.164 -10.868 -0.806 1.00 97.44 87 PRO A N 1
ATOM 729 C CA . PRO A 1 87 ? -2.763 -11.850 -1.818 1.00 97.44 87 PRO A CA 1
ATOM 730 C C . PRO A 1 87 ? -2.485 -11.232 -3.193 1.00 97.44 87 PRO A C 1
ATOM 732 O O . PRO A 1 87 ? -1.684 -11.788 -3.944 1.00 97.44 87 PRO A O 1
ATOM 735 N N . ASP A 1 88 ? -3.115 -10.090 -3.480 1.00 97.50 88 ASP A N 1
ATOM 736 C CA . ASP A 1 88 ? -3.045 -9.339 -4.738 1.00 97.50 88 ASP A CA 1
ATOM 737 C C . ASP A 1 88 ? -1.889 -8.313 -4.765 1.00 97.50 88 ASP A C 1
ATOM 739 O O . ASP A 1 88 ? -1.756 -7.519 -5.693 1.00 97.50 88 ASP A O 1
ATOM 743 N N . HIS A 1 89 ? -0.967 -8.410 -3.798 1.00 97.94 89 HIS A N 1
ATOM 744 C CA . HIS A 1 89 ? 0.302 -7.680 -3.745 1.00 97.94 89 HIS A CA 1
ATOM 745 C C . HIS A 1 89 ? 0.201 -6.179 -3.425 1.00 97.94 89 HIS A C 1
ATOM 747 O O . HIS A 1 89 ? 1.121 -5.412 -3.746 1.00 97.94 89 HIS A O 1
ATOM 753 N N . GLU A 1 90 ? -0.847 -5.771 -2.711 1.00 98.50 90 GLU A N 1
ATOM 754 C CA . GLU A 1 90 ? -0.920 -4.503 -1.987 1.00 98.50 90 GLU A CA 1
ATOM 755 C C . GLU A 1 90 ? -0.365 -4.627 -0.560 1.00 98.50 90 GLU A C 1
ATOM 757 O O . GLU A 1 90 ? -0.355 -5.697 0.054 1.00 98.50 90 GLU A O 1
ATOM 762 N N . TRP A 1 91 ? 0.093 -3.505 -0.007 1.00 98.19 91 TRP A N 1
ATOM 763 C CA . TRP A 1 91 ? 0.492 -3.381 1.392 1.00 98.19 91 TRP A CA 1
ATOM 764 C C . TRP A 1 91 ? -0.300 -2.279 2.085 1.00 98.19 91 TRP A C 1
ATOM 766 O O . TRP A 1 91 ? -0.634 -1.278 1.462 1.00 98.19 91 TRP A O 1
ATOM 776 N N . ILE A 1 92 ? -0.530 -2.419 3.390 1.00 98.12 92 ILE A N 1
ATOM 777 C CA . ILE A 1 92 ? -1.114 -1.389 4.256 1.00 98.12 92 ILE A CA 1
ATOM 778 C C . ILE A 1 92 ? -0.329 -1.274 5.565 1.00 98.12 92 ILE A C 1
ATOM 780 O O . ILE A 1 92 ? 0.082 -2.271 6.153 1.00 98.12 92 ILE A O 1
ATOM 784 N N . SER A 1 93 ? -0.117 -0.048 6.033 1.00 92.12 93 SER A N 1
ATOM 785 C CA . SER A 1 93 ? 0.498 0.277 7.321 1.00 92.12 93 SER A CA 1
ATOM 786 C C . SER A 1 93 ? -0.412 1.241 8.077 1.00 92.12 93 SER A C 1
ATOM 788 O O . SER A 1 93 ? -0.827 2.255 7.515 1.00 92.12 93 SER A O 1
ATOM 790 N N . VAL A 1 94 ? -0.762 0.921 9.325 1.00 88.06 94 VAL A N 1
ATOM 791 C CA . VAL A 1 94 ? -1.805 1.640 10.076 1.00 88.06 94 VAL A CA 1
ATOM 792 C C . VAL A 1 94 ? -1.219 2.398 11.260 1.00 88.06 94 VAL A C 1
ATOM 794 O O . VAL A 1 94 ? -0.537 1.820 12.105 1.00 88.06 94 VAL A O 1
ATOM 797 N N . THR A 1 95 ? -1.562 3.683 11.351 1.00 82.44 95 THR A N 1
ATOM 798 C CA . THR A 1 95 ? -1.256 4.557 12.489 1.00 82.44 95 THR A CA 1
ATOM 799 C C . THR A 1 95 ? -2.526 5.281 12.906 1.00 82.44 95 THR A C 1
ATOM 801 O O . THR A 1 95 ? -3.123 5.986 12.095 1.00 82.44 95 THR A O 1
ATOM 804 N N . ASN A 1 96 ? -2.929 5.155 14.173 1.00 84.75 96 ASN A N 1
ATOM 805 C CA . ASN A 1 96 ? -4.085 5.867 14.740 1.00 84.75 96 ASN A CA 1
ATOM 806 C C . ASN A 1 96 ? -5.380 5.707 13.909 1.00 84.75 96 ASN A C 1
ATOM 808 O O . ASN A 1 96 ? -6.072 6.688 13.637 1.00 84.75 96 ASN A O 1
ATOM 812 N N . GLY A 1 97 ? -5.676 4.484 13.455 1.00 82.50 97 GLY A N 1
ATOM 813 C CA . GLY A 1 97 ? -6.865 4.174 12.647 1.00 82.50 97 GLY A CA 1
ATOM 814 C C . GLY A 1 97 ? -6.809 4.650 11.187 1.00 82.50 97 GLY A C 1
ATOM 815 O O . GLY A 1 97 ? -7.785 4.484 10.453 1.00 82.50 97 GLY A O 1
ATOM 816 N N . ILE A 1 98 ? -5.685 5.230 10.748 1.00 92.88 98 ILE A N 1
ATOM 817 C CA . ILE A 1 98 ? -5.440 5.619 9.356 1.00 92.88 98 ILE A CA 1
ATOM 818 C C . ILE A 1 98 ? -4.439 4.652 8.730 1.00 92.88 98 ILE A C 1
ATOM 820 O O . ILE A 1 98 ? -3.281 4.578 9.144 1.00 92.88 98 ILE A O 1
ATOM 824 N N . GLY A 1 99 ? -4.889 3.918 7.720 1.00 94.88 99 GLY A N 1
ATOM 825 C CA . GLY A 1 99 ? -4.066 3.036 6.910 1.00 94.88 99 GLY A CA 1
ATOM 826 C C . GLY A 1 99 ? -3.481 3.771 5.718 1.00 94.88 99 GLY A C 1
ATOM 827 O O . GLY A 1 99 ? -4.223 4.335 4.928 1.00 94.88 99 GLY A O 1
ATOM 828 N N . THR A 1 100 ? -2.164 3.756 5.562 1.00 97.56 100 THR A N 1
ATOM 829 C CA . THR A 1 100 ? -1.489 4.141 4.315 1.00 97.56 100 THR A CA 1
ATOM 830 C C . THR A 1 100 ? -1.235 2.879 3.512 1.00 97.56 100 THR A C 1
ATOM 832 O O . THR A 1 100 ? -0.715 1.920 4.081 1.00 97.56 100 THR A O 1
ATOM 835 N N . PHE A 1 101 ? -1.585 2.863 2.228 1.00 98.06 101 PHE A N 1
ATOM 836 C CA . PHE A 1 101 ? -1.423 1.673 1.396 1.00 98.06 101 PHE A CA 1
ATOM 837 C C . PHE A 1 101 ? -0.850 1.985 0.010 1.00 98.06 101 PHE A C 1
ATOM 839 O O . PHE A 1 101 ? -0.870 3.127 -0.454 1.00 98.06 101 PHE A O 1
ATOM 846 N N . GLY A 1 102 ? -0.327 0.954 -0.646 1.00 98.31 102 GLY A N 1
ATOM 847 C CA . GLY A 1 102 ? 0.228 0.996 -1.998 1.00 98.31 102 GLY A CA 1
ATOM 848 C C . GLY A 1 102 ? 0.483 -0.413 -2.533 1.00 98.31 102 GLY A C 1
ATOM 849 O O . GLY A 1 102 ? 0.053 -1.386 -1.917 1.00 98.31 102 GLY A O 1
ATOM 850 N N . ILE A 1 103 ? 1.204 -0.537 -3.651 1.00 98.44 103 ILE A N 1
ATOM 851 C CA . ILE A 1 103 ? 1.624 -1.846 -4.178 1.00 98.44 103 ILE A CA 1
ATOM 852 C C . ILE A 1 103 ? 3.031 -2.220 -3.705 1.00 98.44 103 ILE A C 1
ATOM 854 O O . ILE A 1 103 ? 3.848 -1.359 -3.368 1.00 98.44 103 ILE A O 1
ATOM 858 N N . THR A 1 104 ? 3.310 -3.517 -3.643 1.00 98.12 104 THR A N 1
ATOM 859 C CA . THR A 1 104 ? 4.587 -4.053 -3.148 1.00 98.12 104 THR A CA 1
ATOM 860 C C . THR A 1 104 ? 5.715 -3.986 -4.180 1.00 98.12 104 THR A C 1
ATOM 862 O O . THR A 1 104 ? 5.496 -3.804 -5.378 1.00 98.12 104 THR A O 1
ATOM 865 N N . ASP A 1 105 ? 6.948 -4.199 -3.715 1.00 96.69 105 ASP A N 1
ATOM 866 C CA . ASP A 1 105 ? 8.136 -4.316 -4.570 1.00 96.69 105 ASP A CA 1
ATOM 867 C C . ASP A 1 105 ? 8.033 -5.481 -5.576 1.00 96.69 105 ASP A C 1
ATOM 869 O O . ASP A 1 105 ? 8.445 -5.367 -6.733 1.00 96.69 105 ASP A O 1
ATOM 873 N N . TYR A 1 106 ? 7.404 -6.583 -5.159 1.00 97.38 106 TYR A N 1
ATOM 874 C CA . TYR A 1 106 ? 7.105 -7.706 -6.044 1.00 97.38 106 TYR A CA 1
ATOM 875 C C . TYR A 1 106 ? 6.176 -7.278 -7.189 1.00 97.38 106 TYR A C 1
ATOM 877 O O . TYR A 1 106 ? 6.481 -7.523 -8.358 1.00 97.38 106 TYR A O 1
ATOM 885 N N . ALA A 1 107 ? 5.081 -6.579 -6.865 1.00 97.50 107 ALA A N 1
ATOM 886 C CA . ALA A 1 107 ? 4.112 -6.104 -7.851 1.00 97.50 107 ALA A CA 1
ATOM 887 C C . ALA A 1 107 ? 4.747 -5.147 -8.866 1.00 97.50 107 ALA A C 1
ATOM 889 O O . ALA A 1 107 ? 4.624 -5.358 -10.073 1.00 97.50 107 ALA A O 1
ATOM 890 N N . GLN A 1 108 ? 5.482 -4.129 -8.401 1.00 97.50 108 GLN A N 1
ATOM 891 C CA . GLN A 1 108 ? 6.124 -3.175 -9.313 1.00 97.50 108 GLN A CA 1
ATOM 892 C C . GLN A 1 108 ? 7.174 -3.860 -10.203 1.00 97.50 108 GLN A C 1
ATOM 894 O O . GLN A 1 108 ? 7.272 -3.546 -11.388 1.00 97.50 108 GLN A O 1
ATOM 899 N N . THR A 1 109 ? 7.901 -4.855 -9.679 1.00 96.56 109 THR A N 1
ATOM 900 C CA . THR A 1 109 ? 8.878 -5.621 -10.468 1.00 96.56 109 THR A CA 1
ATOM 901 C C . THR A 1 109 ? 8.192 -6.431 -11.569 1.00 96.56 109 THR A C 1
ATOM 903 O O . THR A 1 109 ? 8.684 -6.476 -12.701 1.00 96.56 109 THR A O 1
ATOM 906 N N . ALA A 1 110 ? 7.049 -7.052 -11.260 1.00 95.88 110 ALA A N 1
ATOM 907 C CA . ALA A 1 110 ? 6.256 -7.812 -12.224 1.00 95.88 110 ALA A CA 1
ATOM 908 C C . ALA A 1 110 ? 5.660 -6.915 -13.325 1.00 95.88 110 ALA A C 1
ATOM 910 O O . ALA A 1 110 ? 5.680 -7.292 -14.499 1.00 95.88 110 ALA A O 1
ATOM 911 N N . LEU A 1 111 ? 5.195 -5.713 -12.965 1.00 96.25 111 LEU A N 1
ATOM 912 C CA . LEU A 1 111 ? 4.705 -4.701 -13.908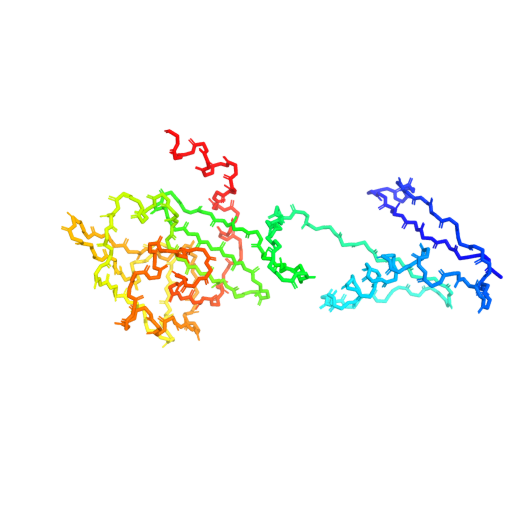 1.00 96.25 111 LEU A CA 1
ATOM 913 C C . LEU A 1 111 ? 5.835 -4.153 -14.799 1.00 96.25 111 LEU A C 1
ATOM 915 O O . LEU A 1 111 ? 5.672 -4.000 -16.009 1.00 96.25 111 LEU A O 1
ATOM 919 N N . GLY A 1 112 ? 7.018 -3.907 -14.234 1.00 95.69 112 GLY A N 1
ATOM 920 C CA . GLY A 1 112 ? 8.084 -3.155 -14.895 1.00 95.69 112 GLY A CA 1
ATOM 921 C C . GLY A 1 112 ? 7.839 -1.647 -14.825 1.00 95.69 112 GLY A C 1
ATOM 922 O O . GLY A 1 112 ? 7.192 -1.165 -13.900 1.00 95.69 112 GLY A O 1
ATOM 923 N N . ASP A 1 113 ? 8.377 -0.895 -15.788 1.00 97.25 113 ASP A N 1
ATOM 924 C CA . ASP A 1 113 ? 8.376 0.573 -15.737 1.00 97.25 113 ASP A CA 1
ATOM 925 C C . ASP A 1 113 ? 6.950 1.137 -15.774 1.00 97.25 113 ASP A C 1
ATOM 927 O O . ASP A 1 113 ? 6.267 1.069 -16.804 1.00 97.25 113 ASP A O 1
ATOM 931 N N . VAL A 1 114 ? 6.511 1.687 -14.642 1.00 98.06 114 VAL A N 1
ATOM 932 C CA . VAL A 1 114 ? 5.195 2.297 -14.466 1.00 98.06 114 VAL A CA 1
ATOM 933 C C . VAL A 1 114 ? 5.176 3.659 -15.150 1.00 98.06 114 VAL A C 1
ATOM 935 O O . VAL A 1 114 ? 6.047 4.503 -14.933 1.00 98.06 114 VAL A O 1
ATOM 938 N N . VAL A 1 115 ? 4.153 3.878 -15.972 1.00 97.88 115 VAL A N 1
ATOM 939 C CA . VAL A 1 115 ? 3.979 5.100 -16.770 1.00 97.88 115 VAL A CA 1
ATOM 940 C C . VAL A 1 115 ? 2.715 5.867 -16.413 1.00 97.88 115 VAL A C 1
ATOM 942 O O . VAL A 1 115 ? 2.621 7.047 -16.743 1.00 97.88 115 VAL A O 1
ATOM 945 N N . TYR A 1 116 ? 1.761 5.225 -15.740 1.00 97.94 116 TYR A N 1
ATOM 946 C CA . TYR A 1 116 ? 0.518 5.854 -15.321 1.00 97.94 116 TYR A CA 1
ATOM 947 C C . TYR A 1 116 ? -0.078 5.146 -14.099 1.00 97.94 116 TYR A C 1
ATOM 949 O O . TYR A 1 116 ? 0.154 3.959 -13.871 1.00 97.94 116 TYR A O 1
ATOM 957 N N . ILE A 1 117 ? -0.842 5.895 -13.309 1.00 97.88 117 ILE A N 1
ATOM 958 C CA . ILE A 1 117 ? -1.650 5.371 -12.214 1.00 97.88 117 ILE A CA 1
ATOM 959 C C . ILE A 1 117 ? -2.946 6.170 -12.102 1.00 97.88 117 ILE A C 1
ATOM 961 O O . ILE A 1 117 ? -2.941 7.403 -12.086 1.00 97.88 117 ILE A O 1
ATOM 965 N N . GLU A 1 118 ? -4.045 5.439 -11.980 1.00 97.25 118 GLU A N 1
ATOM 966 C CA . GLU A 1 118 ? -5.330 5.942 -11.522 1.00 97.25 118 GLU A CA 1
ATOM 967 C C . GLU A 1 118 ? -5.405 5.782 -9.998 1.00 97.25 118 GLU A C 1
ATOM 969 O O . GLU A 1 118 ? -5.232 4.684 -9.466 1.00 97.25 118 GLU A O 1
ATOM 974 N N . VAL A 1 119 ? -5.631 6.893 -9.296 1.00 95.88 119 VAL A N 1
ATOM 975 C CA . VAL A 1 119 ? -5.784 6.946 -7.834 1.00 95.88 119 VAL A CA 1
ATOM 976 C C . VAL A 1 119 ? -7.256 7.192 -7.474 1.00 95.88 119 VAL A C 1
ATOM 978 O O . VAL A 1 119 ? -7.956 7.828 -8.267 1.00 95.88 119 VAL A O 1
ATOM 981 N N . PRO A 1 120 ? -7.730 6.749 -6.294 1.00 96.75 120 PRO A N 1
ATOM 982 C CA . PRO A 1 120 ? -9.104 7.008 -5.859 1.00 96.75 120 PRO A CA 1
ATOM 983 C C . PRO A 1 120 ? -9.349 8.500 -5.585 1.00 96.75 120 PRO A C 1
ATOM 985 O O . PRO A 1 120 ? -8.419 9.310 -5.585 1.00 96.75 120 PRO A O 1
ATOM 988 N N . SER A 1 121 ? -10.596 8.876 -5.296 1.00 96.88 121 SER A N 1
ATOM 989 C CA . SER A 1 121 ? -10.938 10.232 -4.854 1.00 96.88 121 SER A CA 1
ATOM 990 C C . SER A 1 121 ? -11.006 10.329 -3.330 1.00 96.88 121 SER A C 1
ATOM 992 O O . SER A 1 121 ? -11.435 9.411 -2.632 1.00 96.88 121 SER A O 1
ATOM 994 N N . ILE A 1 122 ? -10.609 11.481 -2.784 1.00 98.44 122 ILE A N 1
ATOM 995 C CA . ILE A 1 122 ? -10.815 11.778 -1.360 1.00 98.44 122 ILE A CA 1
ATOM 996 C C . ILE A 1 122 ? -12.325 11.826 -1.076 1.00 98.44 122 ILE A C 1
ATOM 998 O O . ILE A 1 122 ? -13.068 12.517 -1.772 1.00 98.44 122 ILE A O 1
ATOM 1002 N N . GLY A 1 123 ? -12.758 11.126 -0.027 1.00 98.19 123 GLY A N 1
ATOM 1003 C CA . GLY A 1 123 ? -14.157 10.972 0.372 1.00 98.19 123 GLY A CA 1
ATOM 1004 C C . GLY A 1 123 ? -14.838 9.717 -0.181 1.00 98.19 123 GLY A C 1
ATOM 1005 O O . GLY A 1 123 ? -15.980 9.446 0.194 1.00 98.19 123 GLY A O 1
ATOM 1006 N N . ASP A 1 124 ? -14.166 8.937 -1.034 1.00 98.19 124 ASP A N 1
ATOM 1007 C CA . ASP A 1 124 ? -14.700 7.657 -1.499 1.00 98.19 124 ASP A CA 1
ATOM 1008 C C . ASP A 1 124 ? -14.857 6.686 -0.323 1.00 98.19 124 ASP A C 1
ATOM 1010 O O . ASP A 1 124 ? -13.939 6.499 0.479 1.00 98.19 124 ASP A O 1
ATOM 1014 N N . VAL A 1 125 ? -16.029 6.052 -0.234 1.00 98.38 125 VAL A N 1
ATOM 1015 C CA . VAL A 1 125 ? -16.317 4.990 0.737 1.00 98.38 125 VAL A CA 1
ATOM 1016 C C . VAL A 1 125 ? -16.232 3.652 0.019 1.00 98.38 125 VAL A C 1
ATOM 1018 O O . VAL A 1 125 ? -17.032 3.376 -0.874 1.00 98.38 125 VAL A O 1
ATOM 1021 N N . VAL A 1 126 ? -15.279 2.824 0.433 1.00 98.12 126 VAL A N 1
ATOM 1022 C CA . VAL A 1 126 ? -14.911 1.569 -0.234 1.00 98.12 126 VAL A CA 1
ATOM 1023 C C . VAL A 1 126 ? -14.984 0.402 0.744 1.00 98.12 126 VAL A C 1
ATOM 1025 O O . VAL A 1 126 ? -14.847 0.577 1.960 1.00 98.12 126 VAL A O 1
ATOM 1028 N N . LYS A 1 127 ? -15.217 -0.801 0.228 1.00 98.44 127 LYS A N 1
ATOM 1029 C CA . LYS A 1 127 ? -15.132 -2.058 0.979 1.00 98.44 127 LYS A CA 1
ATOM 1030 C C . LYS A 1 127 ? -13.823 -2.776 0.679 1.00 98.44 127 LYS A C 1
ATOM 1032 O O . LYS A 1 127 ? -13.186 -2.525 -0.341 1.00 98.44 127 LYS A O 1
ATOM 1037 N N . GLU A 1 128 ? -13.446 -3.698 1.559 1.00 97.75 128 GLU A N 1
ATOM 1038 C CA . GLU A 1 128 ? -12.395 -4.679 1.276 1.00 97.75 128 GLU A CA 1
ATOM 1039 C C . GLU A 1 128 ? -12.624 -5.299 -0.116 1.00 97.75 128 GLU A C 1
ATOM 1041 O O . GLU A 1 128 ? -13.731 -5.755 -0.420 1.00 97.75 128 GLU A O 1
ATOM 1046 N N . LYS A 1 129 ? -11.575 -5.307 -0.946 1.00 97.38 129 LYS A N 1
ATOM 1047 C CA . LYS A 1 129 ? -11.561 -5.811 -2.332 1.00 97.38 129 LYS A CA 1
ATOM 1048 C C . LYS A 1 129 ? -12.376 -5.022 -3.354 1.00 97.38 129 LYS A C 1
ATOM 1050 O O . LYS A 1 129 ? -12.470 -5.462 -4.498 1.00 97.38 129 LYS A O 1
ATOM 1055 N N . ASP A 1 130 ? -12.927 -3.861 -3.007 1.00 98.25 130 ASP A N 1
ATOM 1056 C CA . ASP A 1 130 ? -13.415 -2.948 -4.040 1.00 98.25 130 ASP A CA 1
ATOM 1057 C C . ASP A 1 130 ? -12.223 -2.437 -4.863 1.00 98.25 130 ASP A C 1
ATOM 1059 O O . ASP A 1 130 ? -11.156 -2.143 -4.317 1.00 98.25 130 ASP A O 1
ATOM 1063 N N . GLN A 1 131 ? -12.397 -2.337 -6.181 1.00 97.94 131 GLN A N 1
ATOM 1064 C CA . GLN A 1 131 ? -11.411 -1.710 -7.056 1.00 97.94 131 GLN A CA 1
ATOM 1065 C C . GLN A 1 131 ? -11.382 -0.202 -6.789 1.00 97.94 131 GLN A C 1
ATOM 1067 O O . GLN A 1 131 ? -12.422 0.455 -6.797 1.00 97.94 131 GLN A O 1
ATOM 1072 N N . ILE A 1 132 ? -10.186 0.339 -6.576 1.00 97.19 132 ILE A N 1
ATOM 1073 C CA . ILE A 1 132 ? -9.968 1.743 -6.189 1.00 97.19 132 ILE A CA 1
ATOM 1074 C C . ILE A 1 132 ? -9.052 2.507 -7.148 1.00 97.19 132 ILE A C 1
ATOM 1076 O O . ILE A 1 132 ? -8.814 3.696 -6.959 1.00 97.19 132 ILE A O 1
ATOM 1080 N N . GLY A 1 133 ? -8.516 1.826 -8.155 1.00 96.69 133 GLY A N 1
ATOM 1081 C CA . GLY A 1 133 ? -7.639 2.410 -9.157 1.00 96.69 133 GLY A CA 1
ATOM 1082 C C . GLY A 1 133 ? -6.989 1.339 -10.020 1.00 96.69 133 GLY A C 1
ATOM 1083 O O . GLY A 1 133 ? -7.385 0.169 -9.985 1.00 96.69 133 GLY A O 1
ATOM 1084 N N . ALA A 1 134 ? -5.970 1.742 -10.770 1.00 97.75 134 ALA A N 1
ATOM 1085 C CA . ALA A 1 134 ? -5.159 0.857 -11.594 1.00 97.75 134 ALA A CA 1
ATOM 1086 C C . ALA A 1 134 ? -3.751 1.433 -11.800 1.00 97.75 134 ALA A C 1
ATOM 1088 O O . ALA A 1 134 ? -3.568 2.648 -11.856 1.00 97.75 134 ALA A O 1
ATOM 1089 N N . VAL A 1 135 ? -2.752 0.563 -11.944 1.00 97.81 135 VAL A N 1
ATOM 1090 C CA . VAL A 1 135 ? -1.384 0.917 -12.343 1.00 97.81 135 VAL A CA 1
ATOM 1091 C C . VAL A 1 135 ? -1.135 0.424 -13.759 1.00 97.81 135 VAL A C 1
ATOM 1093 O O . VAL A 1 135 ? -1.347 -0.751 -14.057 1.00 97.81 135 VAL A O 1
ATOM 1096 N N . GLU A 1 136 ? -0.614 1.297 -14.617 1.00 97.75 136 GLU A N 1
ATOM 1097 C CA . GLU A 1 136 ? -0.206 0.946 -15.973 1.00 97.75 136 GLU A CA 1
ATOM 1098 C C . GLU A 1 136 ? 1.301 1.109 -16.157 1.00 97.75 136 GLU A C 1
ATOM 1100 O O . GLU A 1 136 ? 1.927 2.097 -15.763 1.00 97.75 136 GLU A O 1
ATOM 1105 N N . SER A 1 137 ? 1.889 0.123 -16.819 1.00 97.50 137 SER A N 1
ATOM 1106 C CA . SER A 1 137 ? 3.302 0.065 -17.171 1.00 97.50 137 SER A CA 1
ATOM 1107 C C . SER A 1 137 ? 3.470 -0.094 -18.677 1.00 97.50 137 SER A C 1
ATOM 1109 O O . SER A 1 137 ? 2.517 -0.333 -19.418 1.00 97.50 137 SER A O 1
ATOM 1111 N N . VAL A 1 138 ? 4.716 -0.056 -19.145 1.00 95.38 138 VAL A N 1
ATOM 1112 C CA . VAL A 1 138 ? 5.035 -0.357 -20.551 1.00 95.38 138 VAL A CA 1
ATOM 1113 C C . VAL A 1 138 ? 4.755 -1.815 -20.953 1.00 95.38 138 VAL A C 1
ATOM 1115 O O . VAL A 1 138 ? 4.833 -2.140 -22.138 1.00 95.38 138 VAL A O 1
ATOM 1118 N N . LYS A 1 139 ? 4.470 -2.707 -19.991 1.00 93.50 139 LYS A N 1
ATOM 1119 C CA . LYS A 1 139 ? 4.269 -4.148 -20.231 1.00 93.50 139 LYS A CA 1
ATOM 1120 C C . LYS A 1 139 ? 2.848 -4.626 -19.941 1.00 93.50 139 LYS A C 1
ATOM 1122 O O . LYS A 1 139 ? 2.377 -5.537 -20.618 1.00 93.50 139 LYS A O 1
ATOM 1127 N N . ALA A 1 140 ? 2.208 -4.067 -18.921 1.00 93.69 140 ALA A N 1
ATOM 1128 C CA . ALA A 1 140 ? 0.951 -4.553 -18.366 1.00 93.69 140 ALA A CA 1
ATOM 1129 C C . ALA A 1 140 ? 0.179 -3.443 -17.638 1.00 93.69 140 ALA A C 1
ATOM 1131 O O . ALA A 1 140 ? 0.756 -2.428 -17.247 1.00 93.69 140 ALA A O 1
ATOM 1132 N N . ALA A 1 141 ? -1.106 -3.691 -17.405 1.00 95.06 141 ALA A N 1
ATOM 1133 C CA . ALA A 1 141 ? -1.940 -2.938 -16.480 1.00 95.06 141 ALA A CA 1
ATOM 1134 C C . ALA A 1 141 ? -2.434 -3.880 -15.375 1.00 95.06 141 ALA A C 1
ATOM 1136 O O . ALA A 1 141 ? -2.673 -5.061 -15.644 1.00 95.06 141 ALA A O 1
ATOM 1137 N N . SER A 1 142 ? -2.566 -3.367 -14.156 1.00 97.00 142 SER A N 1
ATOM 1138 C CA . SER A 1 142 ? -3.138 -4.089 -13.020 1.00 97.00 142 SER A CA 1
ATOM 1139 C C . SER A 1 142 ? -4.099 -3.188 -12.273 1.00 97.00 142 SER A C 1
ATOM 1141 O O . SER A 1 142 ? -3.747 -2.058 -11.937 1.00 97.00 142 SER A O 1
ATOM 1143 N N . ASP A 1 143 ? -5.280 -3.712 -11.972 1.00 98.19 143 ASP A N 1
ATOM 1144 C CA . ASP A 1 143 ? -6.199 -3.073 -11.039 1.00 98.19 143 ASP A CA 1
ATOM 1145 C C . ASP A 1 143 ? -5.575 -3.042 -9.635 1.00 98.19 143 ASP A C 1
ATOM 1147 O O . ASP A 1 143 ? -4.738 -3.886 -9.301 1.00 98.19 143 ASP A O 1
ATOM 1151 N N . ILE A 1 144 ? -5.972 -2.052 -8.834 1.00 98.00 144 ILE A N 1
ATOM 1152 C CA . ILE A 1 144 ? -5.617 -1.928 -7.418 1.00 98.00 144 ILE A CA 1
ATOM 1153 C C . ILE A 1 144 ? -6.888 -2.111 -6.599 1.00 98.00 144 ILE A C 1
ATOM 1155 O O . ILE A 1 144 ? -7.894 -1.432 -6.847 1.00 98.00 144 ILE A O 1
ATOM 1159 N N . TYR A 1 145 ? -6.821 -2.968 -5.586 1.00 98.31 145 TYR A N 1
ATOM 1160 C CA . TYR A 1 145 ? -7.945 -3.240 -4.699 1.00 98.31 145 TYR A CA 1
ATOM 1161 C C . TYR A 1 145 ? -7.737 -2.633 -3.311 1.00 98.31 145 TYR A C 1
ATOM 1163 O O . TYR A 1 145 ? -6.616 -2.522 -2.812 1.00 98.31 145 TYR A O 1
ATOM 1171 N N . SER A 1 146 ? -8.831 -2.231 -2.661 1.00 98.25 146 SER A N 1
ATOM 1172 C CA . SER A 1 146 ? -8.759 -1.740 -1.287 1.00 98.25 146 SER A CA 1
ATOM 1173 C C . SER A 1 146 ? -8.425 -2.892 -0.330 1.00 98.25 146 SER A C 1
ATOM 1175 O O . SER A 1 146 ? -9.181 -3.868 -0.278 1.00 98.25 146 SER A O 1
ATOM 1177 N N . PRO A 1 147 ? -7.359 -2.791 0.486 1.00 98.06 147 PRO A N 1
ATOM 1178 C CA . PRO A 1 147 ? -6.988 -3.852 1.424 1.00 98.06 147 PRO A CA 1
ATOM 1179 C C . PRO A 1 147 ? -7.973 -3.993 2.593 1.00 98.06 147 PRO A C 1
ATOM 1181 O O . PRO A 1 147 ? -7.985 -5.021 3.260 1.00 98.06 147 PRO A O 1
ATOM 1184 N N . VAL A 1 148 ? -8.764 -2.951 2.867 1.00 98.56 148 VAL A N 1
ATOM 1185 C CA . VAL A 1 148 ? -9.733 -2.865 3.970 1.00 98.56 148 VAL A CA 1
ATOM 1186 C C . VAL A 1 148 ? -10.901 -1.958 3.581 1.00 98.56 148 VAL A C 1
ATOM 1188 O O . VAL A 1 148 ? -10.807 -1.154 2.653 1.00 98.56 148 VAL A O 1
ATOM 1191 N N . SER A 1 149 ? -12.002 -2.056 4.310 1.00 98.69 149 SER A N 1
ATOM 1192 C CA . SER A 1 149 ? -13.160 -1.178 4.209 1.00 98.69 149 SER A CA 1
ATOM 1193 C C . SER A 1 149 ? -12.910 0.152 4.930 1.00 98.69 149 SER A C 1
ATOM 1195 O O . SER A 1 149 ? -12.362 0.188 6.038 1.00 98.69 149 SER A O 1
ATOM 1197 N N . GLY A 1 150 ? -13.369 1.265 4.357 1.00 98.50 150 GLY A N 1
ATOM 1198 C CA . GLY A 1 150 ? -13.168 2.585 4.951 1.00 98.50 150 GLY A CA 1
ATOM 1199 C C . GLY A 1 150 ? -13.474 3.758 4.028 1.00 98.50 150 GLY A C 1
ATOM 1200 O O . GLY A 1 150 ? -14.124 3.609 2.998 1.00 98.50 150 GLY A O 1
ATOM 1201 N N . GLU A 1 151 ? -13.004 4.934 4.434 1.00 98.69 151 GLU A N 1
ATOM 1202 C CA . GLU A 1 151 ? -13.132 6.190 3.686 1.00 98.69 151 GLU A CA 1
ATOM 1203 C C . GLU A 1 151 ? -11.746 6.701 3.279 1.00 98.69 151 GLU A C 1
ATOM 1205 O O . GLU A 1 151 ? -10.852 6.795 4.125 1.00 98.69 151 GLU A O 1
ATOM 1210 N N . ILE A 1 152 ? -11.551 7.045 2.007 1.00 98.69 152 ILE A N 1
ATOM 1211 C CA . ILE A 1 152 ? -10.296 7.630 1.522 1.00 98.69 152 ILE A CA 1
ATOM 1212 C C . ILE A 1 152 ? -10.157 9.057 2.060 1.00 98.69 152 ILE A C 1
ATOM 1214 O O . ILE A 1 152 ? -10.989 9.919 1.792 1.00 98.69 152 ILE A O 1
ATOM 1218 N N . VAL A 1 153 ? -9.085 9.326 2.803 1.00 98.31 153 VAL A N 1
ATOM 1219 C CA . VAL A 1 153 ? -8.848 10.625 3.461 1.00 98.31 153 VAL A CA 1
ATOM 1220 C C . VAL A 1 153 ? -7.699 11.421 2.851 1.00 98.31 153 VAL A C 1
ATOM 1222 O O . VAL A 1 153 ? -7.605 12.625 3.074 1.00 98.31 153 VAL A O 1
ATOM 1225 N N . GLU A 1 154 ? -6.815 10.772 2.095 1.00 98.25 154 GLU A N 1
ATOM 1226 C CA . GLU A 1 154 ? -5.663 11.410 1.456 1.00 98.25 154 GLU A CA 1
ATOM 1227 C C . GLU A 1 154 ? -5.221 10.588 0.244 1.00 98.25 154 GLU A C 1
ATOM 1229 O O . GLU A 1 154 ? -5.314 9.361 0.267 1.00 98.25 154 GLU A O 1
ATOM 1234 N N . ILE A 1 155 ? -4.694 11.246 -0.786 1.00 98.56 155 ILE A N 1
ATOM 1235 C CA . ILE A 1 155 ? -4.118 10.598 -1.971 1.00 98.56 155 ILE A CA 1
ATOM 1236 C C . ILE A 1 155 ? -2.728 11.159 -2.253 1.00 98.56 155 ILE A C 1
ATOM 1238 O O . ILE A 1 155 ? -2.429 12.305 -1.908 1.00 98.56 155 ILE A O 1
ATOM 1242 N N . ASN A 1 156 ? -1.869 10.365 -2.888 1.00 97.75 156 ASN A N 1
ATOM 1243 C CA . ASN A 1 156 ? -0.535 10.815 -3.262 1.00 97.75 156 ASN A CA 1
ATOM 1244 C C . ASN A 1 156 ? -0.550 11.507 -4.629 1.00 97.75 156 ASN A C 1
ATOM 1246 O O . ASN A 1 156 ? -0.254 10.905 -5.661 1.00 97.75 156 ASN A O 1
ATOM 1250 N N . GLU A 1 157 ? -0.854 12.803 -4.631 1.00 96.06 157 GLU A N 1
ATOM 1251 C CA . GLU A 1 157 ? -0.920 13.624 -5.851 1.00 96.06 157 GLU A CA 1
ATOM 1252 C C . GLU A 1 157 ? 0.389 13.604 -6.663 1.00 96.06 157 GLU A C 1
ATOM 1254 O O . GLU A 1 157 ? 0.372 13.741 -7.886 1.00 96.06 157 GLU A O 1
ATOM 1259 N N . LYS A 1 158 ? 1.535 13.343 -6.016 1.00 96.88 158 LYS A N 1
ATOM 1260 C CA . LYS A 1 158 ? 2.843 13.264 -6.688 1.00 96.88 158 LYS A CA 1
ATOM 1261 C C . LYS A 1 158 ? 2.914 12.144 -7.721 1.00 96.88 158 LYS A C 1
ATOM 1263 O O . LYS A 1 158 ? 3.733 12.226 -8.633 1.00 96.88 158 LYS A O 1
ATOM 1268 N N . LEU A 1 159 ? 2.092 11.104 -7.586 1.00 96.88 159 LEU A N 1
ATOM 1269 C CA . LEU A 1 159 ? 2.085 9.978 -8.516 1.00 96.88 159 LEU A CA 1
ATOM 1270 C C . LEU A 1 159 ? 1.522 10.342 -9.893 1.00 96.88 159 LEU A C 1
ATOM 1272 O O . LEU A 1 159 ? 1.891 9.702 -10.873 1.00 96.88 159 LEU A O 1
ATOM 1276 N N . GLN A 1 160 ? 0.699 11.392 -9.992 1.00 93.25 160 GLN A N 1
ATOM 1277 C CA . GLN A 1 160 ? 0.218 11.891 -11.285 1.00 93.25 160 GLN A CA 1
ATOM 1278 C C . GLN A 1 160 ? 1.342 12.548 -12.097 1.00 93.25 160 GLN A C 1
ATOM 1280 O O . GLN A 1 160 ? 1.375 12.43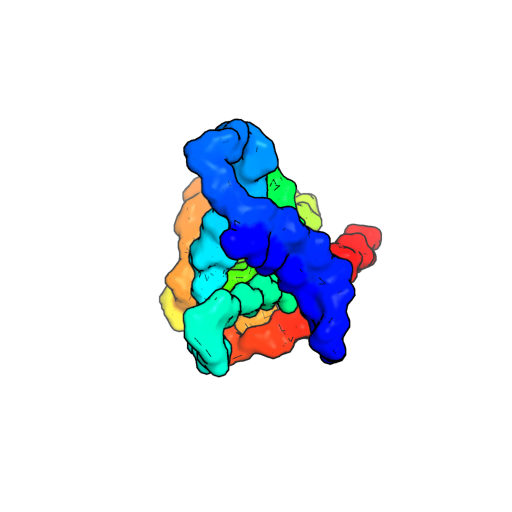8 -13.320 1.00 93.25 160 GLN A O 1
ATOM 1285 N N . GLU A 1 161 ? 2.278 13.218 -11.420 1.00 95.19 161 GLU A N 1
ATOM 1286 C CA . GLU A 1 161 ? 3.431 13.867 -12.055 1.00 95.19 161 GLU A CA 1
ATOM 1287 C C . GLU A 1 161 ? 4.623 12.914 -12.217 1.00 95.19 161 GLU A C 1
ATOM 1289 O O . GLU A 1 161 ? 5.392 13.030 -13.172 1.00 95.19 161 GLU A O 1
ATOM 1294 N N . ASN A 1 162 ? 4.797 11.981 -11.276 1.00 97.06 162 ASN A N 1
ATOM 1295 C CA . ASN A 1 162 ? 5.924 11.057 -11.233 1.00 97.06 162 ASN A CA 1
ATOM 1296 C C . ASN A 1 162 ? 5.488 9.631 -10.836 1.00 97.06 162 ASN A C 1
ATOM 1298 O O . ASN A 1 162 ? 5.755 9.185 -9.713 1.00 97.06 162 ASN A O 1
ATOM 1302 N N . PRO A 1 163 ? 4.862 8.880 -11.760 1.00 97.56 163 PRO A N 1
ATOM 1303 C CA . PRO A 1 163 ? 4.420 7.509 -11.502 1.00 97.56 163 PRO A CA 1
ATOM 1304 C C . PRO A 1 163 ? 5.582 6.541 -11.202 1.00 97.56 163 PRO A C 1
ATOM 1306 O O . PRO A 1 163 ? 5.401 5.556 -10.488 1.00 97.56 163 PRO A O 1
ATOM 1309 N N . GLY A 1 164 ? 6.809 6.859 -11.638 1.00 97.38 164 GLY A N 1
ATOM 1310 C CA . GLY A 1 164 ? 8.016 6.066 -11.360 1.00 97.38 164 GLY A CA 1
ATOM 1311 C C . GLY A 1 164 ? 8.410 5.983 -9.876 1.00 97.38 164 GLY A C 1
ATOM 1312 O O . GLY A 1 164 ? 9.281 5.190 -9.504 1.00 97.38 164 GLY A O 1
ATOM 1313 N N . LEU A 1 165 ? 7.763 6.754 -8.993 1.00 97.50 165 LEU A N 1
ATOM 1314 C CA . LEU A 1 165 ? 7.884 6.570 -7.542 1.00 97.50 165 LEU A CA 1
ATOM 1315 C C . LEU A 1 165 ? 7.403 5.185 -7.090 1.00 97.50 165 LEU A C 1
ATOM 1317 O O . LEU A 1 165 ? 7.957 4.646 -6.134 1.00 97.50 165 LEU A O 1
ATOM 1321 N N . ILE A 1 166 ? 6.448 4.582 -7.805 1.00 97.81 166 ILE A N 1
ATOM 1322 C CA . ILE A 1 166 ? 5.993 3.211 -7.544 1.00 97.81 166 ILE A CA 1
ATOM 1323 C C . ILE A 1 166 ? 7.132 2.210 -7.756 1.00 97.81 166 ILE A C 1
ATOM 1325 O O . ILE A 1 166 ? 7.317 1.314 -6.940 1.00 97.81 166 ILE A O 1
ATOM 1329 N N . ASN A 1 167 ? 7.949 2.389 -8.799 1.00 97.44 167 ASN A N 1
ATOM 1330 C CA . ASN A 1 167 ? 9.103 1.520 -9.035 1.00 97.44 167 ASN A CA 1
ATOM 1331 C C . ASN A 1 167 ? 10.261 1.786 -8.063 1.00 97.44 167 ASN A C 1
ATOM 1333 O O . ASN A 1 167 ? 10.938 0.860 -7.631 1.00 97.44 167 ASN A O 1
ATOM 1337 N N . THR A 1 168 ? 10.532 3.054 -7.741 1.00 94.19 168 THR A N 1
ATOM 1338 C CA . THR A 1 168 ? 11.755 3.442 -7.009 1.00 94.19 168 THR A CA 1
ATOM 1339 C C . THR A 1 168 ? 11.604 3.483 -5.490 1.00 94.19 168 THR A C 1
ATOM 1341 O O . THR A 1 168 ? 12.604 3.403 -4.775 1.00 94.19 168 THR A O 1
ATOM 1344 N N . SER A 1 169 ? 10.381 3.637 -4.979 1.00 93.56 169 SER A N 1
ATOM 1345 C CA . SER A 1 169 ? 10.103 3.825 -3.552 1.00 93.56 169 SER A CA 1
ATOM 1346 C C . SER A 1 169 ? 8.714 3.275 -3.157 1.00 93.56 169 SER A C 1
ATOM 1348 O O . SER A 1 169 ? 7.958 3.985 -2.487 1.00 93.56 169 SER A O 1
ATOM 1350 N N . PRO A 1 170 ? 8.350 2.021 -3.519 1.00 93.81 170 PRO A N 1
ATOM 1351 C CA . PRO A 1 170 ? 6.981 1.488 -3.385 1.00 93.81 170 PRO A CA 1
ATOM 1352 C C . PRO A 1 170 ? 6.408 1.573 -1.963 1.00 93.81 170 PRO A C 1
ATOM 1354 O O . PRO A 1 170 ? 5.212 1.778 -1.782 1.00 93.81 170 PRO A O 1
ATOM 1357 N N . TYR A 1 171 ? 7.267 1.464 -0.945 1.00 90.44 171 TYR A N 1
ATOM 1358 C CA . TYR A 1 171 ? 6.874 1.464 0.470 1.00 90.44 171 TYR A CA 1
ATOM 1359 C C . TYR A 1 171 ? 7.019 2.817 1.180 1.00 90.44 171 TYR A C 1
ATOM 1361 O O . TYR A 1 171 ? 6.734 2.898 2.375 1.00 90.44 171 TYR A O 1
ATOM 1369 N N . VAL A 1 172 ? 7.538 3.854 0.511 1.00 88.94 172 VAL A N 1
ATOM 1370 C CA . VAL A 1 172 ? 7.820 5.152 1.154 1.00 88.94 172 VAL A CA 1
ATOM 1371 C C . VAL A 1 172 ? 7.228 6.308 0.364 1.00 88.94 172 VAL A C 1
ATOM 1373 O O . VAL A 1 172 ? 6.297 6.940 0.846 1.00 88.94 172 VAL A O 1
ATOM 1376 N N . ASP A 1 173 ? 7.736 6.593 -0.835 1.00 91.38 173 ASP A N 1
ATOM 1377 C CA . ASP A 1 173 ? 7.250 7.722 -1.645 1.00 91.38 173 ASP A CA 1
ATOM 1378 C C . ASP A 1 173 ? 6.183 7.297 -2.670 1.00 91.38 173 ASP A C 1
ATOM 1380 O O . ASP A 1 173 ? 5.494 8.152 -3.222 1.00 91.38 173 ASP A O 1
ATOM 1384 N N . GLY A 1 174 ? 6.034 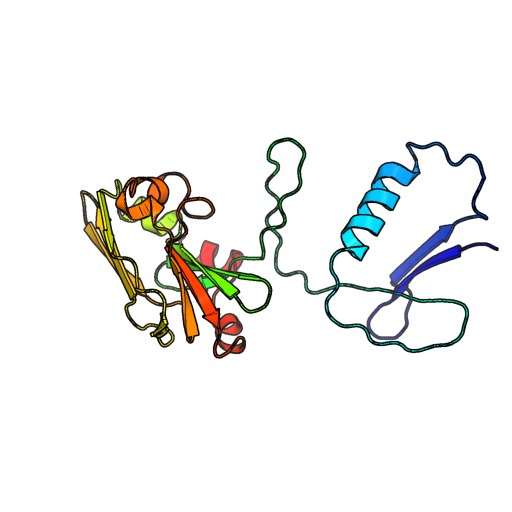5.987 -2.896 1.00 96.44 174 GLY A N 1
ATOM 1385 C CA . GLY A 1 174 ? 5.098 5.347 -3.823 1.00 96.44 174 GLY A CA 1
ATOM 1386 C C . GLY A 1 174 ? 3.779 4.872 -3.201 1.00 96.44 174 GLY A C 1
ATOM 1387 O O . GLY A 1 174 ? 3.076 4.079 -3.820 1.00 96.44 174 GLY A O 1
ATOM 1388 N N . TRP A 1 175 ? 3.435 5.321 -1.989 1.00 97.81 175 TRP A N 1
ATOM 1389 C CA . TRP A 1 175 ? 2.109 5.071 -1.407 1.00 97.81 175 TRP A CA 1
ATOM 1390 C C . TRP A 1 175 ? 1.016 5.702 -2.278 1.00 97.81 175 TRP A C 1
ATOM 1392 O O . TRP A 1 175 ? 1.243 6.746 -2.882 1.00 97.81 175 TRP A O 1
ATOM 1402 N N . ILE A 1 176 ? -0.160 5.086 -2.341 1.00 98.31 176 ILE A N 1
ATOM 1403 C CA . ILE A 1 176 ? -1.226 5.454 -3.283 1.00 98.31 176 ILE A CA 1
ATOM 1404 C C . ILE A 1 176 ? -2.263 6.340 -2.601 1.00 98.31 176 ILE A C 1
ATOM 1406 O O . ILE A 1 176 ? -2.533 7.454 -3.054 1.00 98.31 176 ILE A O 1
ATOM 1410 N N . ALA A 1 177 ? -2.814 5.869 -1.483 1.00 98.44 177 ALA A N 1
ATOM 1411 C CA . ALA A 1 177 ? -3.794 6.615 -0.710 1.00 98.44 177 ALA A CA 1
ATOM 1412 C C . ALA A 1 177 ? -3.733 6.264 0.782 1.00 98.44 177 ALA A C 1
ATOM 1414 O O . ALA A 1 177 ? -3.065 5.315 1.209 1.00 98.44 177 ALA A O 1
ATOM 1415 N N . LYS A 1 178 ? -4.434 7.070 1.581 1.00 98.44 178 LYS A N 1
ATOM 1416 C CA . LYS A 1 178 ? -4.716 6.797 2.986 1.00 98.44 178 LYS A CA 1
ATOM 1417 C C . LYS A 1 178 ? -6.204 6.599 3.187 1.00 98.44 178 LYS A C 1
ATOM 1419 O O . LYS A 1 178 ? -7.015 7.374 2.685 1.00 98.44 178 LYS A O 1
ATOM 1424 N N . ILE A 1 179 ? -6.540 5.592 3.977 1.00 98.44 179 ILE A N 1
ATOM 1425 C CA . ILE A 1 179 ? -7.900 5.192 4.301 1.00 98.44 179 ILE A CA 1
ATOM 1426 C C . ILE A 1 179 ? -8.120 5.291 5.807 1.00 98.44 179 ILE A C 1
ATOM 1428 O O . ILE A 1 179 ? -7.299 4.835 6.602 1.00 98.44 179 ILE A O 1
ATOM 1432 N N . LYS A 1 180 ? -9.233 5.890 6.218 1.00 97.88 180 LYS A N 1
ATOM 1433 C CA . LYS A 1 180 ? -9.742 5.773 7.580 1.00 97.88 180 LYS A CA 1
ATOM 1434 C C . LYS A 1 180 ? -10.514 4.466 7.681 1.00 97.88 180 LYS A C 1
ATOM 1436 O O . LYS A 1 180 ? -11.545 4.315 7.026 1.00 97.88 180 LYS A O 1
ATOM 1441 N N . LEU A 1 181 ? -10.009 3.534 8.483 1.00 97.25 181 LEU A N 1
ATOM 1442 C CA . LEU A 1 181 ? -10.569 2.188 8.570 1.00 97.25 181 LEU A CA 1
ATOM 1443 C C . LEU A 1 181 ? -11.977 2.232 9.174 1.00 97.25 181 LEU A C 1
ATOM 1445 O O . LEU A 1 181 ? -12.202 2.859 10.210 1.00 97.25 181 LEU A O 1
ATOM 1449 N N . ALA A 1 182 ? -12.919 1.530 8.545 1.00 96.25 182 ALA A N 1
ATOM 1450 C CA . ALA A 1 182 ? -14.246 1.300 9.114 1.00 96.25 182 ALA A CA 1
ATOM 1451 C C . ALA A 1 182 ? -14.238 0.146 10.132 1.00 96.25 182 ALA A C 1
ATOM 1453 O O . ALA A 1 182 ? -15.038 0.145 11.068 1.00 96.25 182 ALA A O 1
ATOM 1454 N N . ASN A 1 183 ? -13.341 -0.830 9.953 1.00 92.44 183 ASN A N 1
ATOM 1455 C CA . ASN A 1 183 ? -13.210 -2.007 10.807 1.00 92.44 183 ASN A CA 1
ATOM 1456 C C . ASN A 1 183 ? -11.747 -2.475 10.881 1.00 92.44 183 ASN A C 1
ATOM 1458 O O . ASN A 1 183 ? -11.238 -3.094 9.953 1.00 92.44 183 ASN A O 1
ATOM 1462 N N . GLU A 1 184 ? -11.074 -2.243 12.010 1.00 89.88 184 GLU A N 1
ATOM 1463 C CA . GLU A 1 184 ? -9.684 -2.691 12.201 1.00 89.88 184 GLU A CA 1
ATOM 1464 C C . GLU A 1 184 ? -9.533 -4.221 12.227 1.00 89.88 184 GLU A C 1
ATOM 1466 O O . GLU A 1 184 ? -8.449 -4.729 11.951 1.00 89.88 184 GLU A O 1
ATOM 1471 N N . GLY A 1 185 ? -10.605 -4.973 12.504 1.00 91.12 185 GLY A N 1
ATOM 1472 C CA . GLY A 1 185 ? -10.568 -6.437 12.531 1.00 91.12 185 GLY A CA 1
ATOM 1473 C C . GLY A 1 185 ? -10.268 -7.081 11.173 1.00 91.12 185 GLY A C 1
ATOM 1474 O O . GLY A 1 185 ? -9.830 -8.227 11.136 1.00 91.12 185 GLY A O 1
ATOM 1475 N N . GLU A 1 186 ? -10.454 -6.357 10.064 1.00 94.44 186 GLU A N 1
ATOM 1476 C CA . GLU A 1 186 ? -10.096 -6.835 8.719 1.00 94.44 186 GLU A CA 1
ATOM 1477 C C . GLU A 1 186 ? -8.575 -7.001 8.551 1.00 94.44 186 GLU A C 1
ATOM 1479 O O . GLU A 1 186 ? -8.127 -7.858 7.794 1.00 94.44 186 GLU A O 1
ATOM 1484 N N . LEU A 1 187 ? -7.763 -6.274 9.332 1.00 92.25 187 LEU A N 1
ATOM 1485 C CA . LEU A 1 187 ? -6.299 -6.390 9.305 1.00 92.25 187 LEU A CA 1
ATOM 1486 C C . LEU A 1 187 ? -5.792 -7.770 9.748 1.00 92.25 187 LEU A C 1
ATOM 1488 O O . LEU A 1 187 ? -4.692 -8.169 9.366 1.00 92.25 187 LEU A O 1
ATOM 1492 N N . GLU A 1 188 ? -6.571 -8.497 10.553 1.00 91.44 188 GLU A N 1
ATOM 1493 C CA . GLU A 1 188 ? -6.223 -9.842 11.030 1.00 91.44 188 GLU A CA 1
ATOM 1494 C C . GLU A 1 188 ? -6.308 -10.894 9.913 1.00 91.44 188 GLU A C 1
ATOM 1496 O O . GLU A 1 188 ? -5.679 -11.947 10.007 1.00 91.44 188 GLU A O 1
ATOM 1501 N N . ALA A 1 189 ? -7.066 -10.616 8.846 1.00 93.69 189 ALA A N 1
ATOM 1502 C CA . ALA A 1 189 ? -7.156 -11.483 7.672 1.00 93.69 189 ALA A CA 1
ATOM 1503 C C . ALA A 1 189 ? -5.992 -11.276 6.687 1.00 93.69 189 ALA A C 1
ATOM 1505 O O . ALA A 1 189 ? -5.783 -12.106 5.800 1.00 93.69 189 ALA A O 1
ATOM 1506 N N . LEU A 1 190 ? -5.240 -10.181 6.835 1.00 96.62 190 LEU A N 1
ATOM 1507 C CA . LEU A 1 190 ? -4.111 -9.847 5.976 1.00 96.62 190 LEU A CA 1
ATOM 1508 C C . LEU A 1 190 ? -2.833 -10.565 6.417 1.00 96.62 190 LEU A C 1
ATOM 1510 O O . LEU A 1 190 ? -2.601 -10.834 7.600 1.00 96.62 190 LEU A O 1
ATOM 1514 N N . MET A 1 191 ? -1.959 -10.822 5.449 1.00 97.44 191 MET A N 1
ATOM 1515 C CA . MET A 1 191 ? -0.672 -11.463 5.690 1.00 97.44 191 MET A CA 1
ATOM 1516 C C . MET A 1 191 ? 0.271 -10.523 6.440 1.00 97.44 191 MET A C 1
ATOM 1518 O O . MET A 1 191 ? 0.286 -9.314 6.209 1.00 97.44 191 MET A O 1
ATOM 1522 N N . ASP A 1 192 ? 1.077 -11.080 7.339 1.00 91.38 192 ASP A N 1
ATOM 1523 C CA . ASP A 1 192 ? 2.271 -10.398 7.832 1.00 91.38 192 ASP A CA 1
ATOM 1524 C C . ASP A 1 192 ? 3.438 -10.547 6.840 1.00 91.38 192 ASP A C 1
ATOM 1526 O O . ASP A 1 192 ? 3.326 -11.235 5.824 1.00 91.38 192 ASP A O 1
ATOM 1530 N N . GLU A 1 193 ? 4.559 -9.883 7.130 1.00 87.06 193 GLU A N 1
ATOM 1531 C CA . GLU A 1 193 ? 5.766 -9.913 6.291 1.00 87.06 193 GLU A CA 1
ATOM 1532 C C . GLU A 1 193 ? 6.213 -11.343 5.968 1.00 87.06 193 GLU A C 1
ATOM 1534 O O . GLU A 1 193 ? 6.471 -11.672 4.816 1.00 87.06 193 GLU A O 1
ATOM 1539 N N . LYS A 1 194 ? 6.255 -12.221 6.976 1.00 88.50 194 LYS A N 1
ATOM 1540 C CA . LYS A 1 194 ? 6.760 -13.584 6.811 1.00 88.50 194 LYS A CA 1
ATOM 1541 C C . LYS A 1 194 ? 5.837 -14.411 5.917 1.00 88.50 194 LYS A C 1
ATOM 1543 O O . LYS A 1 194 ? 6.316 -15.136 5.048 1.00 88.50 194 LYS A O 1
ATOM 1548 N N . ALA A 1 195 ? 4.527 -14.319 6.137 1.00 92.25 195 ALA A N 1
ATOM 1549 C CA . ALA A 1 195 ? 3.544 -14.993 5.299 1.00 92.25 195 ALA A CA 1
ATOM 1550 C C . ALA A 1 195 ? 3.601 -14.479 3.852 1.00 92.25 195 ALA A C 1
ATOM 1552 O O . ALA A 1 195 ? 3.537 -15.276 2.917 1.00 92.25 195 ALA A O 1
ATOM 1553 N N . TYR A 1 196 ? 3.793 -13.171 3.660 1.00 95.94 196 TYR A N 1
ATOM 1554 C CA . TYR A 1 196 ? 3.928 -12.585 2.330 1.00 95.94 196 TYR A CA 1
ATOM 1555 C C . TYR A 1 196 ? 5.216 -13.022 1.617 1.00 95.94 196 TYR A C 1
ATOM 1557 O O . TYR A 1 196 ? 5.168 -13.418 0.455 1.00 95.94 196 TYR A O 1
ATOM 1565 N N . GLU A 1 197 ? 6.353 -13.054 2.319 1.00 93.00 197 GLU A N 1
ATOM 1566 C CA . GLU A 1 197 ? 7.612 -13.589 1.783 1.00 93.00 197 GLU A CA 1
ATOM 1567 C C . GLU A 1 197 ? 7.479 -15.049 1.326 1.00 93.00 197 GLU A C 1
ATOM 1569 O O . GLU A 1 197 ? 8.132 -15.458 0.368 1.00 93.00 197 GLU A O 1
ATOM 1574 N N . GLU A 1 198 ? 6.681 -15.867 2.019 1.00 95.56 198 GLU A N 1
ATOM 1575 C CA . GLU A 1 198 ? 6.384 -17.244 1.606 1.00 95.56 198 GLU A CA 1
ATOM 1576 C C . GLU A 1 198 ? 5.455 -17.301 0.385 1.00 95.56 198 GLU A C 1
ATOM 1578 O O . GLU A 1 198 ? 5.652 -18.161 -0.472 1.00 95.56 198 GLU A O 1
ATOM 1583 N N . HIS A 1 199 ? 4.499 -16.375 0.271 1.00 95.81 199 HIS A N 1
ATOM 1584 C CA . HIS A 1 199 ? 3.574 -16.256 -0.864 1.00 95.81 199 HIS A CA 1
ATOM 1585 C C . HIS A 1 199 ? 4.269 -15.845 -2.171 1.00 95.81 199 HIS A C 1
ATOM 1587 O O . HIS A 1 199 ? 3.875 -16.296 -3.241 1.00 95.81 199 HIS A O 1
ATOM 1593 N N . THR A 1 200 ? 5.319 -15.021 -2.101 1.00 93.50 200 THR A N 1
ATOM 1594 C CA . THR A 1 200 ? 6.034 -14.505 -3.287 1.00 93.50 200 THR A CA 1
ATOM 1595 C C . THR A 1 200 ? 7.241 -15.342 -3.740 1.00 93.50 200 THR A C 1
ATOM 1597 O O . THR A 1 200 ? 7.993 -14.896 -4.610 1.00 93.50 200 THR A O 1
ATOM 1600 N N . LYS A 1 201 ? 7.477 -16.508 -3.126 1.00 85.19 201 LYS A N 1
ATOM 1601 C CA . LYS A 1 201 ? 8.609 -17.401 -3.445 1.00 85.19 201 LYS A CA 1
ATOM 1602 C C . LYS A 1 201 ? 8.406 -18.254 -4.692 1.00 85.19 201 LYS A C 1
ATOM 1604 O O . LYS A 1 201 ? 7.255 -18.625 -4.998 1.00 85.19 201 LYS A O 1
#

Radius of gyration: 21.93 Å; chains: 1; bounding box: 44×32×68 Å

Foldseek 3Di:
DKDKAFDADPPRHTPDIDIHDPPDPCDPCPVCVVVVVVVVVVVVPDDDDDDDDDDDDDYDDDDDCLPWDFDDDPNDTDTFAFWFADLLAKIWGDDPQKIFIFGHLLVCVVQDAWDDKFAADQFDFFAFFDFGIWIHGPRDIDTDGDNHTFGWHFALPVCHVPVRCCNVPVPHSVTGTMGRHPDPVSSVVTHGPVRVVVSSD

Sequence (201 aa):
MNSYFIIVGTQDNPLYEAEFGPLQKEAKKDEYRHLNQFILHSSLDIIDELQYGTNQKYLKIVDKFNVFDYSRRNGTFLFNPARKYTPDHEWISVTNGIGTFGITDYAQTALGDVVYIEVPSIGDVVKEKDQIGAVESVKAASDIYSPVSGEIVEINEKLQENPGLINTSPYVDGWIAKIKLANEGELEALMDEKAYEEHTK